Protein AF-0000000066295350 (afdb_homodimer)

InterPro domains:
  IPR004401 Nucleoid-associated protein YbaB/EbfC [MF_00274] (2-96)
  IPR004401 Nucleoid-associated protein YbaB/EbfC [PF02575] (8-97)
  IPR004401 Nucleoid-associated protein YbaB/EbfC [PIRSF004555] (3-102)
  IPR004401 Nucleoid-associated protein YbaB/EbfC [PTHR33449] (1-103)
  IPR004401 Nucleoid-associated protein YbaB/EbfC [TIGR00103] (3-103)
  IPR036894 Nucleoid-associated protein YbaB-like domain superfamily [G3DSA:3.30.1310.10] (1-104)
  IPR036894 Nucleoid-associated protein YbaB-like domain superfamily [SSF82607] (8-101)

Organism: Dictyoglomus thermophilum (strain ATCC 35947 / DSM 3960 / H-6-12) (NCBI:txid309799)

Foldseek 3Di:
DPDPVVVVVLVVVLVVLVVVLVVQQQVAKDWFFFPVRQWIWIDGLVRHTDDIHHHCVPDDPVPVVVVVVGNVRSSVRRNVVSPVVSCVSVVVSVVPDPDPPPVD/DPDPVVVVVLVVVLVVLVVVLVVQQQVAKDWFFFPVRQWIWIDGLVRHTDDIHHHCVPDDPVPVVVVVVGNVRSSVRRNVVSPVVSCVSVVVSVVPDPDPDPVD

pLDDT: mean 91.63, std 12.71, range [45.66, 98.94]

Structure (mmCIF, N/CA/C/O backbone):
data_AF-0000000066295350-model_v1
#
loop_
_entity.id
_entity.type
_entity.pdbx_description
1 polymer 'Nucleoid-associated protein DICTH_1981'
#
loop_
_atom_site.group_PDB
_atom_site.id
_atom_site.type_symbol
_atom_site.label_atom_id
_atom_site.label_alt_id
_atom_site.label_comp_id
_atom_site.label_asym_id
_atom_site.label_entity_id
_atom_site.label_seq_id
_atom_site.pdbx_PDB_ins_code
_atom_site.Cartn_x
_atom_site.Cartn_y
_atom_site.Cartn_z
_atom_site.occupancy
_atom_site.B_iso_or_equiv
_atom_site.auth_seq_id
_atom_site.auth_comp_id
_atom_site.auth_asym_id
_atom_site.auth_atom_id
_atom_site.pdbx_PDB_model_num
ATOM 1 N N . MET A 1 1 ? -8.531 33.219 24.5 1 53.34 1 MET A N 1
ATOM 2 C CA . MET A 1 1 ? -7.562 32.156 24.672 1 53.34 1 MET A CA 1
ATOM 3 C C . MET A 1 1 ? -8.07 31.125 25.672 1 53.34 1 MET A C 1
ATOM 5 O O . MET A 1 1 ? -8.602 31.469 26.719 1 53.34 1 MET A O 1
ATOM 9 N N . LYS A 1 2 ? -8.445 29.812 25.141 1 62.97 2 LYS A N 1
ATOM 10 C CA . LYS A 1 2 ? -9.078 28.906 26.094 1 62.97 2 LYS A CA 1
ATOM 11 C C . LYS A 1 2 ? -8.195 28.703 27.328 1 62.97 2 LYS A C 1
ATOM 13 O O . LYS A 1 2 ? -6.98 28.922 27.266 1 62.97 2 LYS A O 1
ATOM 18 N N . ASN A 1 3 ? -8.57 28.672 28.453 1 78 3 ASN A N 1
ATOM 19 C CA . ASN A 1 3 ? -7.934 28.203 29.688 1 78 3 ASN A CA 1
ATOM 20 C C . ASN A 1 3 ? -6.887 27.125 29.406 1 78 3 ASN A C 1
ATOM 22 O O 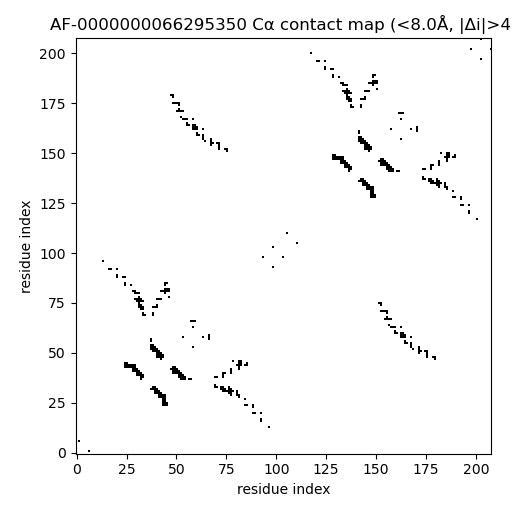. ASN A 1 3 ? -7.133 26.203 28.625 1 78 3 ASN A O 1
ATOM 26 N N . PRO A 1 4 ? -5.664 27.312 29.688 1 84 4 PRO A N 1
ATOM 27 C CA . PRO A 1 4 ? -4.59 26.359 29.406 1 84 4 PRO A CA 1
ATOM 28 C C . PRO A 1 4 ? -4.953 24.938 29.797 1 84 4 PRO A C 1
ATOM 30 O O . PRO A 1 4 ? -4.562 23.984 29.109 1 84 4 PRO A O 1
ATOM 33 N N . PHE A 1 5 ? -5.746 24.875 30.828 1 88.19 5 PHE A N 1
ATOM 34 C CA . PHE A 1 5 ? -6.148 23.562 31.297 1 88.19 5 PHE A CA 1
ATOM 35 C C . PHE A 1 5 ? -7.098 22.891 30.312 1 88.19 5 PHE A C 1
ATOM 37 O O . PHE A 1 5 ? -7 21.688 30.062 1 88.19 5 PHE A O 1
ATOM 44 N N . GLU A 1 6 ? -8 23.672 29.75 1 87 6 GLU A N 1
ATOM 45 C CA . GLU A 1 6 ? -8.945 23.156 28.766 1 87 6 GLU A CA 1
ATOM 46 C C . GLU A 1 6 ? -8.242 22.781 27.469 1 87 6 GLU A C 1
ATOM 48 O O . GLU A 1 6 ? -8.578 21.766 26.844 1 87 6 GLU A O 1
ATOM 53 N N . ALA A 1 7 ? -7.234 23.562 27.109 1 83.12 7 ALA A N 1
ATOM 54 C CA . ALA A 1 7 ? -6.441 23.281 25.906 1 83.12 7 ALA A CA 1
ATOM 55 C C . ALA A 1 7 ? -5.676 21.969 26.047 1 83.12 7 ALA A C 1
ATOM 57 O O . ALA A 1 7 ? -5.656 21.156 25.125 1 83.12 7 ALA A O 1
ATOM 58 N N . MET A 1 8 ? -5.098 21.703 27.266 1 87.5 8 MET A N 1
ATOM 59 C CA . MET A 1 8 ? -4.336 20.484 27.531 1 87.5 8 MET A CA 1
ATOM 60 C C . MET A 1 8 ? -5.238 19.25 27.469 1 87.5 8 MET A C 1
ATOM 62 O O . MET A 1 8 ? -4.855 18.234 26.891 1 87.5 8 MET A O 1
ATOM 66 N N . LYS A 1 9 ? -6.504 19.375 28.062 1 89.75 9 LYS A N 1
ATOM 67 C CA . LYS A 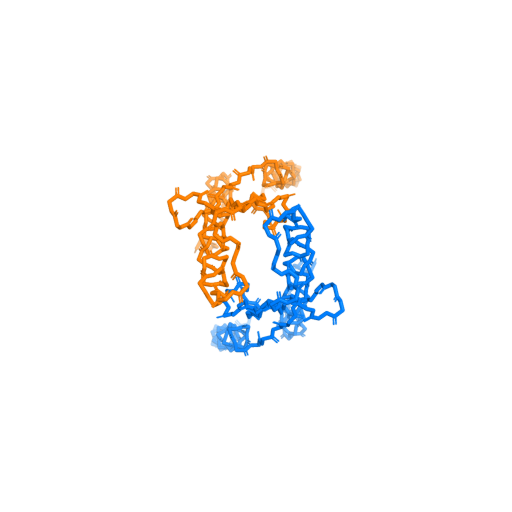1 9 ? -7.48 18.297 28.047 1 89.75 9 LYS A CA 1
ATOM 68 C C . LYS A 1 9 ? -7.883 17.938 26.609 1 89.75 9 LYS A C 1
ATOM 70 O O . LYS A 1 9 ? -8.016 16.75 26.281 1 89.75 9 LYS A O 1
ATOM 75 N N . GLN A 1 10 ? -8.031 18.859 25.719 1 88.38 10 GLN A N 1
ATOM 76 C CA . GLN A 1 10 ? -8.383 18.656 24.328 1 88.38 10 GLN A CA 1
ATOM 77 C C . GLN A 1 10 ? -7.254 17.953 23.562 1 88.38 10 GLN A C 1
ATOM 79 O O . GLN A 1 10 ? -7.504 17.031 22.781 1 88.38 10 GLN A O 1
ATOM 84 N N . LEU A 1 11 ? -6.133 18.391 23.891 1 86.25 11 LEU A N 1
ATOM 85 C CA . LEU A 1 11 ? -4.977 17.781 23.25 1 86.25 11 LEU A CA 1
ATOM 86 C C . LEU A 1 11 ? -4.852 16.312 23.641 1 86.25 11 LEU A C 1
ATOM 88 O O . LEU A 1 11 ? -4.551 15.469 22.797 1 86.25 11 LEU A O 1
ATOM 92 N N . LYS A 1 12 ? -5.09 15.969 24.906 1 93.25 12 LYS A N 1
ATOM 93 C CA . LYS A 1 12 ? -5.043 14.586 25.391 1 93.25 12 LYS A CA 1
ATOM 94 C C . LYS A 1 12 ? -6.102 13.727 24.719 1 93.25 12 LYS A C 1
ATOM 96 O O . LYS A 1 12 ? -5.832 12.586 24.344 1 93.25 12 LYS A O 1
ATOM 101 N N . LYS A 1 13 ? -7.234 14.281 24.547 1 90.88 13 LYS A N 1
ATOM 102 C CA . LYS A 1 13 ? -8.328 13.57 23.906 1 90.88 13 LYS A CA 1
ATOM 103 C C . LYS A 1 13 ? -7.988 13.258 22.438 1 90.88 13 LYS A C 1
ATOM 105 O O . LYS A 1 13 ? -8.273 12.164 21.953 1 90.88 13 LYS A O 1
ATOM 110 N N . LEU A 1 14 ? -7.367 14.211 21.797 1 87.38 14 LEU A N 1
ATOM 111 C CA . LEU A 1 14 ? -6.945 14.023 20.406 1 87.38 14 LEU A CA 1
ATOM 112 C C . LEU A 1 14 ? -5.895 12.93 20.312 1 87.38 14 LEU A C 1
ATOM 114 O O . LEU A 1 14 ? -5.977 12.062 19.438 1 87.38 14 LEU A O 1
ATOM 118 N N . GLN A 1 15 ? -4.992 12.93 21.156 1 93.12 15 GLN A N 1
ATOM 119 C CA . GLN A 1 15 ? -3.943 11.922 21.203 1 93.12 15 GLN A CA 1
ATOM 120 C C . GLN A 1 15 ? -4.539 10.523 21.375 1 93.12 15 GLN A C 1
ATOM 122 O O . GLN A 1 15 ? -4.121 9.57 20.719 1 93.12 15 GLN A O 1
ATOM 127 N N . GLU A 1 16 ? -5.477 10.367 22.281 1 94.19 16 GLU A N 1
ATOM 128 C CA . GLU A 1 16 ? -6.141 9.102 22.547 1 94.19 16 GLU A CA 1
ATOM 129 C C . GLU A 1 16 ? -6.953 8.633 21.344 1 94.19 16 GLU A C 1
ATOM 131 O O . GLU A 1 16 ? -6.945 7.445 21 1 94.19 16 GLU A O 1
ATOM 136 N N . LYS A 1 17 ? -7.648 9.539 20.734 1 92.81 17 LYS A N 1
ATOM 137 C CA . LYS A 1 17 ? -8.445 9.203 19.562 1 92.81 17 LYS A CA 1
ATOM 138 C C . LYS A 1 17 ? -7.562 8.734 18.406 1 92.81 17 LYS A C 1
ATOM 140 O O . LYS A 1 17 ? -7.895 7.773 17.719 1 92.81 17 LYS A O 1
ATOM 145 N N . MET A 1 18 ? -6.48 9.398 18.203 1 92.19 18 MET A N 1
ATOM 146 C CA . MET A 1 18 ? -5.531 9.023 17.172 1 92.19 18 MET A CA 1
ATOM 147 C C . MET A 1 18 ? -4.977 7.625 17.406 1 92.19 18 MET A C 1
ATOM 149 O O . MET A 1 18 ? -4.832 6.84 16.469 1 92.19 18 MET A O 1
ATOM 153 N N . ALA A 1 19 ? -4.637 7.312 18.609 1 95.62 19 ALA A N 1
ATOM 154 C CA . ALA A 1 19 ? -4.129 5.988 18.953 1 95.62 19 ALA A CA 1
ATOM 155 C C . ALA A 1 19 ? -5.176 4.914 18.688 1 95.62 19 ALA A C 1
ATOM 157 O O . ALA A 1 19 ? -4.848 3.836 18.172 1 95.62 19 ALA A O 1
ATOM 158 N N . LYS A 1 20 ? -6.383 5.215 18.969 1 95.81 20 LYS A N 1
ATOM 159 C CA . LYS A 1 20 ? -7.473 4.27 18.75 1 95.81 20 LYS A CA 1
ATOM 160 C C . LYS A 1 20 ? -7.676 4.023 17.25 1 95.81 20 LYS A C 1
ATOM 162 O O . LYS A 1 20 ? -7.879 2.883 16.828 1 95.81 20 LYS A O 1
ATOM 167 N N . ILE A 1 21 ? -7.625 5.043 16.469 1 95.31 21 ILE A N 1
ATOM 168 C CA . ILE A 1 21 ? -7.781 4.93 15.023 1 95.31 21 ILE A CA 1
ATOM 169 C C . ILE A 1 21 ? -6.648 4.082 14.453 1 95.31 21 ILE A C 1
ATOM 171 O O . ILE A 1 21 ? -6.879 3.221 13.602 1 95.31 21 ILE A O 1
ATOM 175 N N . GLU A 1 22 ? -5.449 4.383 14.945 1 96.44 22 GLU A N 1
ATOM 176 C CA . GLU A 1 22 ? -4.297 3.596 14.516 1 96.44 22 GLU A CA 1
ATOM 177 C C . GLU A 1 22 ? -4.52 2.107 14.773 1 96.44 22 GLU A C 1
ATOM 179 O O . GLU A 1 22 ? -4.215 1.271 13.922 1 96.44 22 GLU A O 1
ATOM 184 N N . GLU A 1 23 ? -5.023 1.739 15.922 1 97.31 23 GLU A N 1
ATOM 185 C CA . GLU A 1 23 ? -5.312 0.354 16.281 1 97.31 23 GLU A CA 1
ATOM 186 C C . GLU A 1 23 ? -6.398 -0.234 15.383 1 97.31 23 GLU A C 1
ATOM 188 O O . GLU A 1 23 ? -6.285 -1.375 14.938 1 97.31 23 GLU A O 1
ATOM 193 N N . GLU A 1 24 ? -7.348 0.575 15.148 1 97.31 24 GLU A N 1
ATOM 194 C CA . GLU A 1 24 ? -8.438 0.12 14.289 1 97.31 24 GLU A CA 1
ATOM 195 C C . GLU A 1 24 ? -7.941 -0.158 12.867 1 97.31 24 GLU A C 1
ATOM 197 O O . GLU A 1 24 ? -8.352 -1.142 12.25 1 97.31 24 GLU A O 1
ATOM 202 N N . LEU A 1 25 ? -7.129 0.738 12.359 1 97.94 25 LEU A N 1
ATOM 203 C CA . LEU A 1 25 ? -6.559 0.529 11.039 1 97.94 25 LEU A CA 1
ATOM 204 C C . LEU A 1 25 ? -5.781 -0.782 10.984 1 97.94 25 LEU A C 1
ATOM 206 O O . LEU A 1 25 ? -5.859 -1.515 9.992 1 97.94 25 LEU A O 1
ATOM 210 N N . GLU A 1 26 ? -5.059 -1.104 12.031 1 97.94 26 GLU A N 1
ATOM 211 C CA . GLU A 1 26 ? -4.258 -2.324 12.109 1 97.94 26 GLU A CA 1
ATOM 212 C C . GLU A 1 26 ? -5.145 -3.564 12.156 1 97.94 26 GLU A C 1
ATOM 214 O O . GLU A 1 26 ? -4.781 -4.613 11.617 1 97.94 26 GLU A O 1
ATOM 219 N N . GLN A 1 27 ? -6.305 -3.457 12.703 1 98.31 27 GLN A N 1
ATOM 220 C CA . GLN A 1 27 ? -7.152 -4.617 12.953 1 98.31 27 GLN A CA 1
ATOM 221 C C . GLN A 1 27 ? -8.164 -4.816 11.828 1 98.31 27 GLN A C 1
ATOM 223 O O . GLN A 1 27 ? -8.781 -5.879 11.719 1 98.31 27 GLN A O 1
ATOM 228 N N . THR A 1 28 ? -8.383 -3.781 11.07 1 98.31 28 THR A N 1
ATOM 229 C CA . THR A 1 28 ? -9.352 -3.865 9.977 1 98.31 28 THR A CA 1
ATOM 230 C C . THR A 1 28 ? -8.742 -4.559 8.766 1 98.31 28 THR A C 1
ATOM 232 O O . THR A 1 28 ? -7.801 -4.039 8.148 1 98.31 28 THR A O 1
ATOM 235 N N . LEU A 1 29 ? -9.367 -5.645 8.469 1 98.81 29 LEU A N 1
ATOM 236 C CA . LEU A 1 29 ? -8.859 -6.398 7.324 1 98.81 29 LEU A CA 1
ATOM 237 C C . LEU A 1 29 ? -9.719 -6.152 6.086 1 98.81 29 LEU A C 1
ATOM 239 O O . LEU A 1 29 ? -10.93 -5.988 6.188 1 98.81 29 LEU A O 1
ATOM 243 N N . VAL A 1 30 ? -9.055 -6.164 4.973 1 98.75 30 VAL A N 1
ATOM 244 C CA . VAL A 1 30 ? -9.742 -6.125 3.682 1 98.75 30 VAL A CA 1
ATOM 245 C C . VAL A 1 30 ? -9.25 -7.277 2.805 1 98.75 30 VAL A C 1
ATOM 247 O O . VAL A 1 30 ? -8.156 -7.805 3.018 1 98.75 30 VAL A O 1
ATOM 250 N N . GLU A 1 31 ? -10.133 -7.586 1.882 1 98.94 31 GLU A N 1
ATOM 251 C CA . GLU A 1 31 ? -9.812 -8.648 0.931 1 98.94 31 GLU A CA 1
ATOM 252 C C . GLU A 1 31 ? -9.906 -8.148 -0.507 1 98.94 31 GLU A C 1
ATOM 254 O O . GLU A 1 31 ? -10.945 -7.645 -0.929 1 98.94 31 GLU A O 1
ATOM 259 N N . GLY A 1 32 ? -8.789 -8.117 -1.183 1 98.88 32 GLY A N 1
ATOM 260 C CA . GLY A 1 32 ? -8.789 -7.918 -2.623 1 98.88 32 GLY A CA 1
ATOM 261 C C . GLY A 1 32 ? -8.844 -9.219 -3.404 1 98.88 32 GLY A C 1
ATOM 262 O O 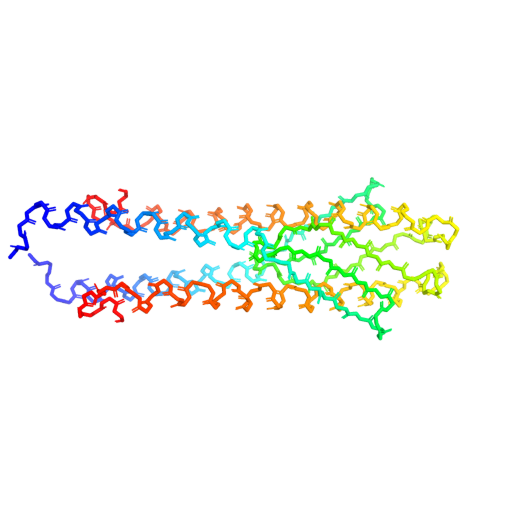. GLY A 1 32 ? -8.25 -10.219 -2.998 1 98.88 32 GLY A O 1
ATOM 263 N N . THR A 1 33 ? -9.57 -9.172 -4.574 1 98.94 33 THR A N 1
ATOM 264 C CA . THR A 1 33 ? -9.742 -10.406 -5.328 1 98.94 33 THR A CA 1
ATOM 265 C C . THR A 1 33 ? -9.586 -10.156 -6.824 1 98.94 33 THR A C 1
ATOM 267 O O . THR A 1 33 ? -9.68 -9.016 -7.281 1 98.94 33 THR A O 1
ATOM 270 N N . ALA A 1 34 ? -9.273 -11.195 -7.512 1 98.81 34 ALA A N 1
ATOM 271 C CA . ALA A 1 34 ? -9.281 -11.234 -8.977 1 98.81 34 ALA A CA 1
ATOM 272 C C . ALA A 1 34 ? -9.68 -12.617 -9.484 1 98.81 34 ALA A C 1
ATOM 274 O O . ALA A 1 34 ? -9.648 -13.594 -8.727 1 98.81 34 ALA A O 1
ATOM 275 N N . GLY A 1 35 ? -10.156 -12.68 -10.719 1 98.25 35 GLY A N 1
ATOM 276 C CA . GLY A 1 35 ? -10.492 -13.953 -11.336 1 98.25 35 GLY A CA 1
ATOM 277 C C . GLY A 1 35 ? -11.664 -14.648 -10.672 1 98.25 35 GLY A C 1
ATOM 278 O O . GLY A 1 35 ? -11.664 -15.867 -10.516 1 98.25 35 GLY A O 1
ATOM 279 N N . GLY A 1 36 ? -12.562 -13.93 -10.117 1 97.56 36 GLY A N 1
ATOM 280 C CA . GLY A 1 36 ? -13.711 -14.508 -9.453 1 97.56 36 GLY A CA 1
ATOM 281 C C . GLY A 1 36 ? -13.383 -15.07 -8.078 1 97.56 36 GLY A C 1
ATOM 282 O O . GLY A 1 36 ? -14.07 -15.977 -7.598 1 97.56 36 GLY A O 1
ATOM 283 N N . GLY A 1 37 ? -12.234 -14.664 -7.496 1 98.56 37 GLY A N 1
ATOM 284 C CA . GLY A 1 37 ? -11.875 -15.07 -6.145 1 98.56 37 GLY A CA 1
ATOM 285 C C . GLY A 1 37 ? -10.789 -16.125 -6.109 1 98.56 37 GLY A C 1
ATOM 286 O O . GLY A 1 37 ? -10.344 -16.531 -5.035 1 98.56 37 GLY A O 1
ATOM 287 N N . VAL A 1 38 ? -10.281 -16.438 -7.27 1 98.62 38 VAL A N 1
ATOM 288 C CA . VAL A 1 38 ? -9.281 -17.5 -7.293 1 98.62 38 VAL A CA 1
ATOM 289 C C . VAL A 1 38 ? -7.945 -16.953 -6.797 1 98.62 38 VAL A C 1
ATOM 291 O O . VAL A 1 38 ? -7.043 -17.734 -6.461 1 98.62 38 VAL A O 1
ATOM 294 N N . VAL A 1 39 ? -7.777 -15.711 -6.824 1 98.94 39 VAL A N 1
ATOM 295 C CA . VAL A 1 39 ? -6.676 -15.047 -6.141 1 98.94 39 VAL A CA 1
ATOM 296 C C . VAL A 1 39 ? -7.223 -14.102 -5.07 1 98.94 39 VAL A C 1
ATOM 298 O O . VAL A 1 39 ? -8.094 -13.281 -5.348 1 98.94 39 VAL A O 1
ATOM 301 N N . LYS A 1 40 ? -6.77 -14.234 -3.91 1 98.94 40 LYS A N 1
ATOM 302 C CA . LYS A 1 40 ? -7.184 -13.406 -2.779 1 98.94 40 LYS A CA 1
ATOM 303 C C . LYS A 1 40 ? -5.977 -12.852 -2.031 1 98.94 40 LYS A C 1
ATOM 305 O O . LYS A 1 40 ? -5.016 -13.586 -1.763 1 98.94 40 LYS A O 1
ATOM 310 N N . ILE A 1 41 ? -6.02 -11.609 -1.722 1 98.94 41 ILE A N 1
ATOM 311 C CA . ILE A 1 41 ? -5 -10.953 -0.91 1 98.94 41 ILE A CA 1
ATOM 312 C C . ILE A 1 41 ? -5.656 -10.281 0.296 1 98.94 41 ILE A C 1
ATOM 314 O O . ILE A 1 41 ? -6.57 -9.469 0.141 1 98.94 41 ILE A O 1
ATOM 318 N N . ILE A 1 42 ? -5.18 -10.641 1.391 1 98.94 42 ILE A N 1
ATOM 319 C CA . ILE A 1 42 ? -5.691 -10.07 2.629 1 98.94 42 ILE A CA 1
ATOM 320 C C . ILE A 1 42 ? -4.656 -9.125 3.232 1 98.94 42 ILE A C 1
ATOM 322 O O . ILE A 1 42 ? -3.49 -9.492 3.396 1 98.94 42 ILE A O 1
ATOM 326 N N . MET A 1 43 ? -5.086 -7.941 3.549 1 98.81 43 MET A N 1
ATOM 327 C CA . MET A 1 43 ? -4.242 -6.961 4.227 1 98.81 43 MET A CA 1
ATOM 328 C C . MET A 1 43 ? -5.062 -6.105 5.184 1 98.81 43 MET A C 1
ATOM 330 O O . MET A 1 43 ? -6.297 -6.164 5.176 1 98.81 43 MET A O 1
ATOM 334 N N . ASN A 1 44 ? -4.332 -5.426 6 1 98.69 44 ASN A N 1
ATOM 335 C CA . ASN A 1 44 ? -5.082 -4.527 6.875 1 98.69 44 ASN A CA 1
ATOM 336 C C . ASN A 1 44 ? -5.16 -3.117 6.297 1 98.69 44 ASN A C 1
ATOM 338 O O . ASN A 1 44 ? -4.637 -2.855 5.211 1 98.69 44 ASN A O 1
ATOM 342 N N . ALA A 1 45 ? -5.867 -2.219 6.988 1 98.38 45 ALA A N 1
ATOM 343 C CA . ALA A 1 45 ? -6.109 -0.867 6.492 1 98.38 45 ALA A CA 1
ATOM 344 C C . ALA A 1 45 ? -4.852 -0.012 6.582 1 98.38 45 ALA A C 1
ATOM 346 O O . ALA A 1 45 ? -4.848 1.148 6.168 1 98.38 45 ALA A O 1
ATOM 347 N N . LYS A 1 46 ? -3.758 -0.553 7.082 1 97.56 46 LYS A N 1
ATOM 348 C CA . LYS A 1 46 ? -2.443 0.082 7.047 1 97.56 46 LYS A CA 1
ATOM 349 C C . LYS A 1 46 ? -1.605 -0.454 5.891 1 97.56 46 LYS A C 1
ATOM 351 O O . LYS A 1 46 ? -0.416 -0.148 5.785 1 97.56 46 LYS A O 1
ATOM 356 N N . GLU A 1 47 ? -2.244 -1.328 5.102 1 98.12 47 GLU A N 1
ATOM 357 C CA . GLU A 1 47 ? -1.642 -1.905 3.902 1 98.12 47 GLU A CA 1
ATOM 358 C C . GLU A 1 47 ? -0.51 -2.865 4.262 1 98.12 47 GLU A C 1
ATOM 360 O O . GLU A 1 47 ? 0.507 -2.92 3.568 1 98.12 47 GLU A O 1
ATOM 365 N N . GLU A 1 48 ? -0.665 -3.533 5.406 1 98.31 48 GLU A N 1
ATOM 366 C CA . GLU A 1 48 ? 0.213 -4.645 5.758 1 98.31 48 GLU A 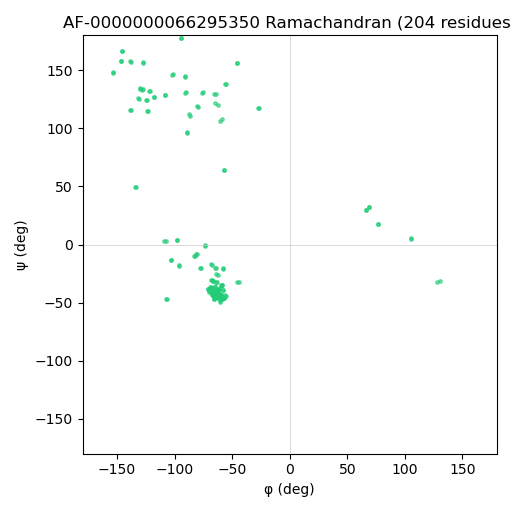CA 1
ATOM 367 C C . GLU A 1 48 ? -0.35 -5.973 5.258 1 98.31 48 GLU A C 1
ATOM 369 O O . GLU A 1 48 ? -1.502 -6.309 5.539 1 98.31 48 GLU A O 1
ATOM 374 N N . ILE A 1 49 ? 0.487 -6.688 4.613 1 98.81 49 ILE A N 1
ATOM 375 C CA . ILE A 1 49 ? 0.047 -7.934 3.996 1 98.81 49 ILE A CA 1
ATOM 376 C C . ILE A 1 49 ? -0.13 -9.008 5.07 1 98.81 49 ILE A C 1
ATOM 378 O O . ILE A 1 49 ? 0.778 -9.25 5.867 1 98.81 49 ILE A O 1
ATOM 382 N N . LYS A 1 50 ? -1.233 -9.688 5.07 1 98.69 50 LYS A N 1
ATOM 383 C CA . LYS A 1 50 ? -1.488 -10.766 6.02 1 98.69 50 LYS A CA 1
ATOM 384 C C . LYS A 1 50 ? -1.411 -12.125 5.34 1 98.69 50 LYS A C 1
ATOM 386 O O . LYS A 1 50 ? -0.74 -13.031 5.832 1 98.69 50 LYS A O 1
ATOM 391 N N . GLU A 1 51 ? -2.119 -12.109 4.18 1 98.62 51 GLU A N 1
ATOM 392 C CA . GLU A 1 51 ? -2.201 -13.406 3.518 1 98.62 51 GLU A CA 1
ATOM 393 C C . GLU A 1 51 ? -2.391 -13.25 2.012 1 98.62 51 GLU A C 1
ATOM 395 O O . GLU A 1 51 ? -3.004 -12.281 1.556 1 98.62 51 GLU A O 1
ATOM 400 N N . VAL A 1 52 ? -1.833 -14.234 1.278 1 98.94 52 VAL A N 1
ATOM 401 C CA . VAL A 1 52 ? -2.127 -14.438 -0.137 1 98.94 52 VAL A CA 1
ATOM 402 C C . VAL A 1 52 ? -2.672 -15.844 -0.354 1 98.94 52 VAL A C 1
ATOM 404 O O . VAL A 1 52 ? -2.117 -16.812 0.16 1 98.94 52 VAL A O 1
ATOM 407 N N . LYS A 1 53 ? -3.729 -15.93 -1.056 1 98.94 53 LYS A N 1
ATOM 408 C CA . LYS A 1 53 ? -4.316 -17.219 -1.396 1 98.94 53 LYS A CA 1
ATOM 409 C C . LYS A 1 53 ? -4.547 -17.344 -2.9 1 98.94 53 LYS A C 1
ATOM 411 O O . LYS A 1 53 ? -5.102 -16.438 -3.521 1 98.94 53 LYS A O 1
ATOM 416 N N . ILE A 1 54 ? -4.145 -18.453 -3.371 1 98.94 54 ILE A N 1
ATOM 417 C CA . ILE A 1 54 ? -4.273 -18.703 -4.801 1 98.94 54 ILE A CA 1
ATOM 418 C C . ILE A 1 54 ? -4.887 -20.078 -5.023 1 98.94 54 ILE A C 1
ATOM 420 O O . ILE A 1 54 ? -4.422 -21.078 -4.457 1 98.94 54 ILE A O 1
ATOM 424 N N . ASP A 1 55 ? -5.91 -20.109 -5.754 1 98.69 55 ASP A N 1
ATOM 425 C CA . ASP A 1 55 ? -6.473 -21.391 -6.156 1 98.69 55 ASP A CA 1
ATOM 426 C C . ASP A 1 55 ? -5.508 -22.156 -7.059 1 98.69 55 ASP A C 1
ATOM 428 O O . ASP A 1 55 ? -5.012 -21.609 -8.047 1 98.69 55 ASP A O 1
ATOM 432 N N . PRO A 1 56 ? -5.273 -23.312 -6.766 1 98.12 56 PRO A N 1
ATOM 433 C CA . PRO A 1 56 ? -4.332 -24.094 -7.57 1 98.12 56 PRO A CA 1
ATOM 434 C C . PRO A 1 56 ? -4.734 -24.172 -9.039 1 98.12 56 PRO A C 1
ATOM 436 O O . PRO A 1 56 ? -3.879 -24.359 -9.906 1 98.12 56 PRO A O 1
ATOM 439 N N . GLU A 1 57 ? -5.895 -23.953 -9.328 1 95.62 57 GLU A N 1
ATOM 440 C CA . GLU A 1 57 ? -6.402 -24.109 -10.688 1 95.62 57 GLU A CA 1
ATOM 441 C C . GLU A 1 57 ? -5.812 -23.047 -11.617 1 95.62 57 GLU A C 1
ATOM 443 O O . GLU A 1 57 ? -5.773 -23.234 -12.836 1 95.62 57 GLU A O 1
ATOM 448 N N . VAL A 1 58 ? -5.281 -22.031 -11.078 1 97.88 58 VAL A N 1
ATOM 449 C CA . VAL A 1 58 ? -4.762 -20.969 -11.938 1 97.88 58 VAL A CA 1
ATOM 450 C C . VAL A 1 58 ? -3.236 -20.969 -11.891 1 97.88 58 VAL A C 1
ATOM 452 O O . VAL A 1 58 ? -2.59 -20.078 -12.43 1 97.88 58 VAL A O 1
ATOM 455 N N . VAL A 1 59 ? -2.721 -21.922 -11.18 1 98.44 59 VAL A N 1
ATOM 456 C CA . VAL A 1 59 ? -1.272 -22.078 -11.109 1 98.44 59 VAL A CA 1
ATOM 457 C C . VAL A 1 59 ? -0.796 -22.984 -12.234 1 98.44 59 VAL A C 1
ATOM 459 O O . VAL A 1 59 ? -0.881 -24.219 -12.125 1 98.44 59 VAL A O 1
ATOM 462 N N . ASN A 1 60 ? -0.362 -22.328 -13.297 1 97.12 60 ASN A N 1
ATOM 463 C CA . ASN A 1 60 ? 0.058 -23.016 -14.516 1 97.12 60 ASN A CA 1
ATOM 464 C C . ASN A 1 60 ? 1.32 -22.391 -15.102 1 97.12 60 ASN A C 1
ATOM 466 O O . ASN A 1 60 ? 1.298 -21.25 -15.562 1 97.12 60 ASN A O 1
ATOM 470 N N . LYS A 1 61 ? 2.385 -23.031 -15.18 1 96.5 61 LYS A N 1
ATOM 471 C CA . LYS A 1 61 ? 3.691 -22.531 -15.602 1 96.5 61 LYS A CA 1
ATOM 472 C C . LYS A 1 61 ? 3.658 -22.078 -17.062 1 96.5 61 LYS A C 1
ATOM 474 O O . LYS A 1 61 ? 4.465 -21.234 -17.469 1 96.5 61 LYS A O 1
ATOM 479 N N . ASP A 1 62 ? 2.732 -22.656 -17.781 1 96.5 62 ASP A N 1
ATOM 480 C CA . ASP A 1 62 ? 2.664 -22.312 -19.188 1 96.5 62 ASP A CA 1
ATOM 481 C C . ASP A 1 62 ? 1.885 -21.016 -19.422 1 96.5 62 ASP A C 1
ATOM 483 O O . ASP A 1 62 ? 1.873 -20.469 -20.516 1 96.5 62 ASP A O 1
ATOM 487 N N . GLU A 1 63 ? 1.209 -20.5 -18.375 1 97.25 63 GLU A N 1
ATOM 488 C CA . GLU A 1 63 ? 0.435 -19.266 -18.453 1 97.25 63 GLU A CA 1
ATOM 489 C C . GLU A 1 63 ? 0.733 -18.359 -17.25 1 97.25 63 GLU A C 1
ATOM 491 O O . GLU A 1 63 ? -0.187 -17.859 -16.609 1 97.25 63 GLU A O 1
ATOM 496 N N . VAL A 1 64 ? 1.986 -18.203 -17.062 1 98.31 64 VAL A N 1
ATOM 497 C CA . VAL A 1 64 ? 2.406 -17.453 -15.883 1 98.31 64 VAL A CA 1
ATOM 498 C C . VAL A 1 64 ? 1.91 -16 -15.977 1 98.31 64 VAL A C 1
ATOM 500 O O . VAL A 1 64 ? 1.596 -15.383 -14.961 1 98.31 64 VAL A O 1
ATOM 503 N N . ASP A 1 65 ? 1.841 -15.5 -17.203 1 98.38 65 ASP A N 1
ATOM 504 C CA . ASP A 1 65 ? 1.404 -14.125 -17.438 1 98.38 65 ASP A CA 1
ATOM 505 C C . ASP A 1 65 ? -0.01 -13.906 -16.906 1 98.38 65 ASP A C 1
ATOM 507 O O . ASP A 1 65 ? -0.324 -12.828 -16.391 1 98.38 65 ASP A O 1
ATOM 511 N N . ILE A 1 66 ? -0.837 -14.93 -17.016 1 98.19 66 ILE A N 1
ATOM 512 C CA . ILE A 1 66 ? -2.209 -14.844 -16.516 1 98.19 66 ILE A CA 1
ATOM 513 C C . ILE A 1 66 ? -2.205 -14.711 -15 1 98.19 66 ILE A C 1
ATOM 515 O O . ILE A 1 66 ? -2.883 -13.844 -14.445 1 98.19 66 ILE A O 1
ATOM 519 N N . LEU A 1 67 ? -1.424 -15.547 -14.359 1 98.75 67 LEU A N 1
ATOM 520 C CA . LEU A 1 67 ? -1.302 -15.492 -12.906 1 98.75 67 LEU A CA 1
ATOM 521 C C . LEU A 1 67 ? -0.789 -14.133 -12.453 1 98.75 67 LEU A C 1
ATOM 523 O O . LEU A 1 67 ? -1.312 -13.555 -11.5 1 98.75 67 LEU A O 1
ATOM 527 N N . GLU A 1 68 ? 0.205 -13.633 -13.125 1 98.94 68 GLU A N 1
ATOM 528 C CA . GLU A 1 68 ? 0.769 -12.328 -12.82 1 98.94 68 GLU A CA 1
ATOM 529 C C . GLU A 1 68 ? -0.297 -11.234 -12.891 1 98.94 68 GLU A C 1
ATOM 531 O O . GLU A 1 68 ? -0.39 -10.391 -12 1 98.94 68 GLU A O 1
ATOM 536 N N . ASP A 1 69 ? -1.083 -11.266 -13.945 1 98.88 69 ASP A N 1
ATOM 537 C CA . ASP A 1 69 ? -2.133 -10.273 -14.125 1 98.88 69 ASP A CA 1
ATOM 538 C C . ASP A 1 69 ? -3.176 -10.359 -13.016 1 98.88 69 ASP A C 1
ATOM 540 O O . ASP A 1 69 ? -3.646 -9.328 -12.516 1 98.88 69 ASP A O 1
ATOM 544 N N . LEU A 1 70 ? -3.502 -11.594 -12.648 1 98.94 70 LEU A N 1
ATOM 545 C CA . LEU A 1 70 ? -4.492 -11.805 -11.602 1 98.94 70 LEU A CA 1
ATOM 546 C C . LEU A 1 70 ? -3.988 -11.289 -10.266 1 98.94 70 LEU A C 1
ATOM 548 O O . LEU A 1 70 ? -4.734 -10.656 -9.516 1 98.94 70 LEU A O 1
ATOM 552 N N . ILE A 1 71 ? -2.754 -11.586 -9.945 1 98.94 71 ILE A N 1
ATOM 553 C CA . ILE A 1 71 ? -2.16 -11.125 -8.695 1 98.94 71 ILE A CA 1
ATOM 554 C C . ILE A 1 71 ? -2.127 -9.602 -8.68 1 98.94 71 ILE A C 1
ATOM 556 O O . ILE A 1 71 ? -2.494 -8.977 -7.676 1 98.94 71 ILE A O 1
ATOM 560 N N . ALA A 1 72 ? -1.706 -9.016 -9.805 1 98.94 72 ALA A N 1
ATOM 561 C CA . ALA A 1 72 ? -1.677 -7.555 -9.883 1 98.94 72 ALA A CA 1
ATOM 562 C C . ALA A 1 72 ? -3.068 -6.965 -9.664 1 98.94 72 ALA A C 1
ATOM 564 O O . ALA A 1 72 ? -3.223 -5.977 -8.945 1 98.94 72 ALA A O 1
ATOM 565 N N . ALA A 1 73 ? -4.043 -7.559 -10.258 1 98.88 73 ALA A N 1
ATOM 566 C CA . ALA A 1 73 ? -5.422 -7.086 -10.148 1 98.88 73 ALA A CA 1
ATOM 567 C C . ALA A 1 73 ? -5.934 -7.219 -8.719 1 98.88 73 ALA A C 1
ATOM 569 O O . ALA A 1 73 ? -6.555 -6.293 -8.188 1 98.88 73 ALA A O 1
ATOM 570 N N . ALA A 1 74 ? -5.68 -8.328 -8.109 1 98.94 74 ALA A N 1
ATOM 571 C CA . ALA A 1 74 ? -6.098 -8.555 -6.723 1 98.94 74 ALA A CA 1
ATOM 572 C C . ALA A 1 74 ? -5.418 -7.57 -5.777 1 98.94 74 ALA A C 1
ATOM 574 O O . ALA A 1 74 ? -6.031 -7.09 -4.824 1 98.94 74 ALA A O 1
ATOM 575 N N . LEU A 1 75 ? -4.133 -7.344 -6.062 1 98.88 75 LEU A N 1
ATOM 576 C CA . LEU A 1 75 ? -3.379 -6.379 -5.266 1 98.88 75 LEU A CA 1
ATOM 577 C C . LEU A 1 75 ? -3.971 -4.98 -5.398 1 98.88 75 LEU A C 1
ATOM 579 O O . LEU A 1 75 ? -4.121 -4.27 -4.402 1 98.88 75 LEU A O 1
ATOM 583 N N . ARG A 1 76 ? -4.297 -4.559 -6.578 1 98.69 76 ARG A N 1
ATOM 584 C CA . ARG A 1 76 ? -4.914 -3.256 -6.805 1 98.69 76 ARG A CA 1
ATOM 585 C C . ARG A 1 76 ? -6.25 -3.15 -6.074 1 98.69 76 ARG A C 1
ATOM 587 O O . ARG A 1 76 ? -6.547 -2.121 -5.465 1 98.69 76 ARG A O 1
ATOM 594 N N . ASP A 1 77 ? -6.984 -4.152 -6.156 1 98.88 77 ASP A N 1
ATOM 595 C CA . ASP A 1 77 ? -8.266 -4.211 -5.461 1 98.88 77 ASP A CA 1
ATOM 596 C C . ASP A 1 77 ? -8.078 -4.078 -3.951 1 98.88 77 ASP A C 1
ATOM 598 O O . ASP A 1 77 ? -8.75 -3.268 -3.307 1 98.88 77 ASP A O 1
ATOM 602 N N . ALA A 1 78 ? -7.168 -4.836 -3.369 1 98.88 78 ALA A N 1
ATOM 603 C CA . ALA A 1 78 ? -6.891 -4.812 -1.936 1 98.88 78 ALA A CA 1
ATOM 604 C C . ALA A 1 78 ? -6.422 -3.43 -1.491 1 98.88 78 ALA A C 1
ATOM 606 O O . ALA A 1 78 ? -6.895 -2.9 -0.483 1 98.88 78 ALA A O 1
ATOM 607 N N . LEU A 1 79 ? -5.496 -2.906 -2.266 1 98.75 79 LEU A N 1
ATOM 608 C CA . LEU A 1 79 ? -4.945 -1.599 -1.922 1 98.75 79 LEU A CA 1
ATOM 609 C C . LEU A 1 79 ? -6.027 -0.523 -1.984 1 98.75 79 LEU A C 1
ATOM 611 O O . LEU A 1 79 ? -6.074 0.365 -1.13 1 98.75 79 LEU A O 1
ATOM 615 N N . THR A 1 80 ? -6.879 -0.548 -2.965 1 98.62 80 THR A N 1
ATOM 616 C CA . THR A 1 80 ? -7.988 0.392 -3.086 1 98.62 80 THR A CA 1
ATOM 617 C C . THR A 1 80 ? -8.898 0.317 -1.861 1 98.62 80 THR A C 1
ATOM 619 O O . THR A 1 80 ? -9.219 1.343 -1.255 1 98.62 80 THR A O 1
ATOM 622 N N . LYS A 1 81 ? -9.211 -0.869 -1.506 1 98.75 81 LYS A N 1
ATOM 623 C CA . LYS A 1 81 ? -10.102 -1.081 -0.366 1 98.75 81 LYS A CA 1
ATOM 624 C C . LYS A 1 81 ? -9.43 -0.648 0.937 1 98.75 81 LYS A C 1
ATOM 626 O O . LYS A 1 81 ? -10.086 -0.067 1.809 1 98.75 81 LYS A O 1
ATOM 631 N N . ALA A 1 82 ? -8.172 -1.003 1.08 1 98.62 82 ALA A N 1
ATOM 632 C CA . ALA A 1 82 ? -7.438 -0.603 2.277 1 98.62 82 ALA A CA 1
ATOM 633 C C . ALA A 1 82 ? -7.402 0.917 2.416 1 98.62 82 ALA A C 1
ATOM 635 O O . ALA A 1 82 ? -7.633 1.452 3.504 1 98.62 82 ALA A O 1
ATOM 636 N N . LYS A 1 83 ? -7.133 1.594 1.342 1 98 83 LYS A N 1
ATOM 637 C CA . LYS A 1 83 ? -7.074 3.053 1.343 1 98 83 LYS A CA 1
ATOM 638 C C . LYS A 1 83 ? -8.445 3.658 1.641 1 98 83 LYS A C 1
ATOM 640 O O . LYS A 1 83 ? -8.539 4.664 2.346 1 98 83 LYS A O 1
ATOM 645 N N . GLU A 1 84 ? -9.445 3.09 1.127 1 98.12 84 GLU A N 1
ATOM 646 C CA . GLU A 1 84 ? -10.805 3.547 1.399 1 98.12 84 GLU A CA 1
ATOM 647 C C . GLU A 1 84 ? -11.148 3.396 2.877 1 98.12 84 GLU A C 1
ATOM 649 O O . GLU A 1 84 ? -11.727 4.305 3.482 1 98.12 84 GLU A O 1
ATOM 654 N N . LYS A 1 85 ? -10.789 2.211 3.367 1 97.75 85 LYS A N 1
ATOM 655 C CA . LYS A 1 85 ? -11.055 1.974 4.781 1 97.75 85 LYS A CA 1
ATOM 656 C C . LYS A 1 85 ? -10.25 2.934 5.66 1 97.75 85 LYS A C 1
ATOM 658 O O . LYS A 1 85 ? -10.766 3.443 6.66 1 97.75 85 LYS A O 1
ATOM 663 N N . SER A 1 86 ? -9.039 3.115 5.316 1 97.31 86 SER A N 1
ATOM 664 C CA . SER A 1 86 ? -8.195 4.07 6.027 1 97.31 86 SER A CA 1
ATOM 665 C C . SER A 1 86 ? -8.797 5.473 5.996 1 97.31 86 SER A C 1
ATOM 667 O O . SER A 1 86 ? -8.883 6.137 7.031 1 97.31 86 SER A O 1
ATOM 669 N N . ALA A 1 87 ? -9.266 5.93 4.867 1 96.19 87 ALA A N 1
ATOM 670 C CA . ALA A 1 87 ? -9.875 7.246 4.699 1 96.19 87 ALA A CA 1
ATOM 671 C C . ALA A 1 87 ? -11.141 7.371 5.535 1 96.19 87 ALA A C 1
ATOM 673 O O . ALA A 1 87 ? -11.398 8.422 6.133 1 96.19 87 ALA A O 1
ATOM 674 N N . GLU A 1 88 ? -11.852 6.355 5.566 1 95.69 88 GLU A N 1
ATOM 675 C CA . GLU A 1 88 ? -13.086 6.324 6.352 1 95.69 88 GLU A CA 1
ATOM 676 C C . GLU A 1 88 ? -12.797 6.523 7.836 1 95.69 88 GLU A C 1
ATOM 678 O O . GLU A 1 88 ? -13.445 7.332 8.5 1 95.69 88 GLU A O 1
ATOM 683 N N . LYS A 1 89 ? -11.789 5.824 8.289 1 93.5 89 LYS A N 1
ATOM 684 C CA . LYS A 1 89 ? -11.445 5.891 9.703 1 93.5 89 LYS A CA 1
ATOM 685 C C . LYS A 1 89 ? -10.836 7.242 10.062 1 93.5 89 LYS A C 1
ATOM 687 O O . LYS A 1 89 ? -11.141 7.816 11.109 1 93.5 89 LYS A O 1
ATOM 692 N N . MET A 1 90 ? -10.047 7.766 9.18 1 90.5 90 MET A N 1
ATOM 693 C CA . MET A 1 90 ? -9.453 9.086 9.367 1 90.5 90 MET A CA 1
ATOM 694 C C . MET A 1 90 ? -10.523 10.172 9.281 1 90.5 90 MET A C 1
ATOM 696 O O . MET A 1 90 ? -10.438 11.188 9.977 1 90.5 90 MET A O 1
ATOM 700 N N . GLY A 1 91 ? -11.453 9.961 8.398 1 91.06 91 GLY A N 1
ATOM 701 C CA . GLY A 1 91 ? -12.57 10.891 8.281 1 91.06 91 GLY A CA 1
ATOM 702 C C . GLY A 1 91 ? -13.359 11.023 9.57 1 91.06 91 GLY A C 1
ATOM 703 O O . GLY A 1 91 ? -13.805 12.117 9.922 1 91.06 91 GLY A O 1
ATOM 704 N N . SER A 1 92 ? -13.469 9.984 10.281 1 87.94 92 SER A N 1
ATOM 705 C CA . SER A 1 92 ? -14.188 10 11.547 1 87.94 92 SER A CA 1
ATOM 706 C C . SER A 1 92 ? -13.469 10.852 12.586 1 87.94 92 SER A C 1
ATOM 708 O O . SER A 1 92 ? -14.109 11.453 13.453 1 87.94 92 SER A O 1
ATOM 710 N N . LEU A 1 93 ? -12.141 10.914 12.516 1 82.81 93 LEU A N 1
ATOM 711 C CA . LEU A 1 93 ? -11.328 11.773 13.367 1 82.81 93 LEU A CA 1
ATOM 712 C C . LEU A 1 93 ? -11.586 13.242 13.062 1 82.81 93 LEU A C 1
ATOM 714 O O . LEU A 1 93 ? -11.773 14.055 13.977 1 82.81 93 LEU A O 1
ATOM 718 N N . ALA A 1 94 ? -11.664 13.57 11.773 1 78.19 94 ALA A N 1
ATOM 719 C CA . ALA A 1 94 ? -11.852 14.953 11.328 1 78.19 94 ALA A CA 1
ATOM 720 C C . ALA A 1 94 ? -13.211 15.492 11.766 1 78.19 94 ALA A C 1
ATOM 722 O O . ALA A 1 94 ? -13.336 16.672 12.109 1 78.19 94 ALA A O 1
ATOM 723 N N . ASP A 1 95 ? -14.18 14.641 11.742 1 76.88 95 ASP A N 1
ATOM 724 C CA . ASP A 1 95 ? -15.531 15.031 12.133 1 76.88 95 ASP A CA 1
ATOM 725 C C . ASP A 1 95 ? -15.586 15.422 13.609 1 76.88 95 ASP A C 1
ATOM 727 O O . ASP A 1 95 ? -16.406 16.25 14.008 1 76.88 95 ASP A O 1
ATOM 731 N N . GLY A 1 96 ? -14.648 15.008 14.398 1 69.38 96 GLY A N 1
ATOM 732 C CA . GLY A 1 96 ? -14.672 15.289 15.828 1 69.38 96 GLY A CA 1
ATOM 733 C C . GLY A 1 96 ? -13.719 16.406 16.234 1 69.38 96 GLY A C 1
ATOM 734 O O . GLY A 1 96 ? -13.727 16.844 17.375 1 69.38 96 GLY A O 1
ATOM 735 N N . LEU A 1 97 ? -12.789 16.812 15.352 1 68.5 97 LEU A N 1
ATOM 736 C CA . LEU A 1 97 ? -11.797 17.828 15.68 1 68.5 97 LEU A CA 1
ATOM 737 C C . LEU A 1 97 ? -12.336 19.219 15.406 1 68.5 97 LEU A C 1
ATOM 739 O O . LEU A 1 97 ? -12.898 19.484 14.336 1 68.5 97 LEU A O 1
ATOM 743 N N . PRO A 1 98 ? -12.57 19.969 16.484 1 64.56 98 PRO A N 1
ATOM 744 C CA . PRO A 1 98 ? -12.906 21.391 16.281 1 64.56 98 PRO A CA 1
ATOM 745 C C . PRO A 1 98 ? -11.836 22.141 15.492 1 64.56 98 PRO A C 1
ATOM 747 O O . PRO A 1 98 ? -10.836 22.578 16.062 1 64.56 98 PRO A O 1
ATOM 750 N N . LEU A 1 99 ? -11.617 21.812 14.297 1 61.44 99 LEU A N 1
ATOM 751 C CA . LEU A 1 99 ? -10.602 22.5 13.508 1 61.44 99 LEU A CA 1
ATOM 752 C C . LEU A 1 99 ? -10.945 23.984 13.336 1 61.44 99 LEU A C 1
ATOM 754 O O . LEU A 1 99 ? -12.109 24.328 13.102 1 61.44 99 LEU A O 1
ATOM 758 N N . PRO A 1 100 ? -10.07 24.75 13.805 1 59.75 100 PRO A N 1
ATOM 759 C CA . PRO A 1 100 ? -10.305 26.188 13.672 1 59.75 100 PRO A CA 1
ATOM 760 C C . PRO A 1 100 ? -10.766 26.578 12.266 1 59.75 100 PRO A C 1
ATOM 762 O O . PRO A 1 100 ? -10.461 25.891 11.297 1 59.75 100 PRO A O 1
ATOM 765 N N . PRO A 1 101 ? -11.43 27.688 12.234 1 49.81 101 PRO A N 1
ATOM 766 C CA . PRO A 1 101 ? -11.773 28.281 10.938 1 49.81 101 PRO A CA 1
ATOM 767 C C . PRO A 1 101 ? -10.547 28.594 10.086 1 49.81 101 PRO A C 1
ATOM 769 O O . PRO A 1 101 ? -9.57 29.141 10.594 1 49.81 101 PRO A O 1
ATOM 772 N N . GLY A 1 102 ? -10.336 27.781 8.992 1 52.72 102 GLY A N 1
ATOM 773 C CA . GLY A 1 102 ? -9.234 27.984 8.062 1 52.72 102 GLY A CA 1
ATOM 774 C C . GLY A 1 102 ? -8.406 26.734 7.836 1 52.72 102 GLY A C 1
ATOM 775 O O . GLY A 1 102 ? -7.559 26.703 6.941 1 52.72 102 GLY A O 1
ATOM 776 N N . LEU A 1 103 ? -8.391 25.969 9.016 1 50.81 103 LEU A N 1
ATOM 777 C CA . LEU A 1 103 ? -7.629 24.734 8.812 1 50.81 103 LEU A CA 1
ATOM 778 C C . LEU A 1 103 ? -8.477 23.672 8.109 1 50.81 103 LEU A C 1
ATOM 780 O O . LEU A 1 103 ? -8.047 22.531 7.949 1 50.81 103 LEU A O 1
ATOM 784 N N . PHE A 1 104 ? -9.82 24.031 7.969 1 45.66 104 PHE A N 1
ATOM 785 C CA . PHE A 1 104 ? -10.336 23.297 6.824 1 45.66 104 PHE A CA 1
ATOM 786 C C . PHE A 1 104 ? -9.938 23.969 5.516 1 45.66 104 PHE A C 1
ATOM 788 O O . PHE A 1 104 ? -9.789 25.188 5.465 1 45.66 104 PHE A O 1
ATOM 795 N N . MET B 1 1 ? 4.074 40.312 11.852 1 53 1 MET B N 1
ATOM 796 C CA . MET B 1 1 ? 3.217 39.656 10.859 1 53 1 MET B CA 1
ATOM 797 C C . MET B 1 1 ? 3.752 39.906 9.445 1 53 1 MET B C 1
ATOM 799 O O . MET B 1 1 ? 4.164 41.031 9.117 1 53 1 MET B O 1
ATOM 803 N N . LYS B 1 2 ? 4.305 38.781 8.766 1 63.12 2 LYS B N 1
ATOM 804 C CA . LYS B 1 2 ? 4.969 39.062 7.5 1 63.12 2 LYS B CA 1
ATOM 805 C C . LYS B 1 2 ? 4.039 39.781 6.54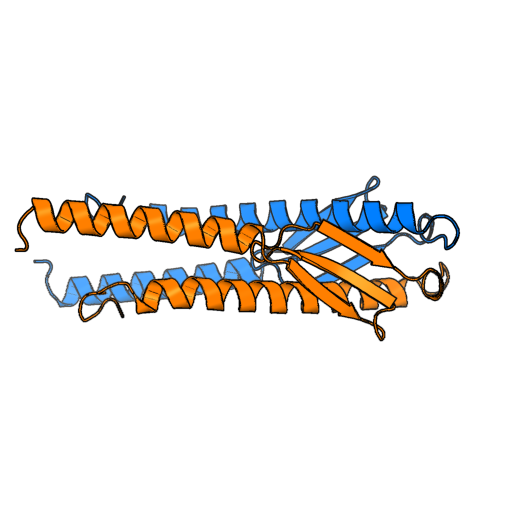3 1 63.12 2 LYS B C 1
ATOM 807 O O . LYS B 1 2 ? 2.818 39.75 6.703 1 63.12 2 LYS B O 1
ATOM 812 N N . ASN B 1 3 ? 4.367 40.719 5.832 1 78.12 3 ASN B N 1
ATOM 813 C CA . ASN B 1 3 ? 3.707 41.344 4.691 1 78.12 3 ASN B CA 1
ATOM 814 C C . ASN B 1 3 ? 2.805 40.375 3.957 1 78.12 3 ASN B C 1
ATOM 816 O O . ASN B 1 3 ? 3.184 39.219 3.74 1 78.12 3 ASN B O 1
ATOM 820 N N . PRO B 1 4 ? 1.557 40.562 3.871 1 84.12 4 PRO B N 1
ATOM 821 C CA . PRO B 1 4 ? 0.613 39.656 3.227 1 84.12 4 PRO B CA 1
ATOM 822 C C . PRO B 1 4 ? 1.113 39.125 1.877 1 84.12 4 PRO B C 1
ATOM 824 O O . PRO B 1 4 ? 0.875 37.969 1.524 1 84.12 4 PRO B O 1
ATOM 827 N N . PHE B 1 5 ? 1.863 40 1.243 1 88.31 5 PHE B N 1
ATOM 828 C CA . PHE B 1 5 ? 2.385 39.625 -0.066 1 88.31 5 PHE B CA 1
ATOM 829 C C . PHE B 1 5 ? 3.453 38.531 0.066 1 88.31 5 PHE B C 1
ATOM 831 O O . PHE B 1 5 ? 3.504 37.594 -0.739 1 88.31 5 PHE B O 1
ATOM 838 N N . GLU B 1 6 ? 4.312 38.656 1.072 1 87.19 6 GLU B N 1
ATOM 839 C CA . GLU B 1 6 ? 5.359 37.688 1.323 1 87.19 6 GLU B CA 1
ATOM 840 C C . GLU B 1 6 ? 4.766 36.344 1.77 1 87.19 6 GLU B C 1
ATOM 842 O O . GLU B 1 6 ? 5.25 35.281 1.373 1 87.19 6 GLU B O 1
ATOM 847 N N . ALA B 1 7 ? 3.688 36.406 2.561 1 83.44 7 ALA B N 1
ATOM 848 C CA . ALA B 1 7 ? 2.992 35.219 3.023 1 83.44 7 ALA B CA 1
ATOM 849 C C . ALA B 1 7 ? 2.369 34.469 1.854 1 83.44 7 ALA B C 1
ATOM 851 O O . ALA B 1 7 ? 2.488 33.25 1.765 1 83.44 7 ALA B O 1
ATOM 852 N N . MET B 1 8 ? 1.76 35.219 0.867 1 87.81 8 MET B N 1
ATOM 853 C CA . MET B 1 8 ? 1.128 34.625 -0.309 1 87.81 8 MET B CA 1
ATOM 854 C C . MET B 1 8 ? 2.16 33.906 -1.187 1 87.81 8 MET B C 1
ATOM 856 O O . MET B 1 8 ? 1.92 32.812 -1.671 1 87.81 8 MET B O 1
ATOM 860 N N . LYS B 1 9 ? 3.385 34.594 -1.375 1 90.06 9 LYS B N 1
ATOM 861 C CA . LYS B 1 9 ? 4.477 34.031 -2.166 1 90.06 9 LYS B CA 1
ATOM 862 C C . LYS B 1 9 ? 4.984 32.719 -1.558 1 90.06 9 LYS B C 1
ATOM 864 O O . LYS B 1 9 ? 5.262 31.766 -2.279 1 90.06 9 LYS B O 1
ATOM 869 N N . GLN B 1 10 ? 5.07 32.562 -0.272 1 88.62 10 GLN B N 1
ATOM 870 C CA . GLN B 1 10 ? 5.512 31.375 0.443 1 88.62 10 GLN B CA 1
ATOM 871 C C . GLN B 1 10 ? 4.508 30.25 0.279 1 88.62 10 GLN B C 1
ATOM 873 O O . GLN B 1 10 ? 4.895 29.094 0.05 1 88.62 10 GLN B O 1
ATOM 878 N N . LEU B 1 11 ? 3.326 30.641 0.357 1 86.75 11 LEU B N 1
ATOM 879 C CA . LEU B 1 11 ? 2.273 29.641 0.198 1 86.75 11 LEU B CA 1
ATOM 880 C C . LEU B 1 11 ? 2.295 29.047 -1.206 1 86.75 11 LEU B C 1
ATOM 882 O O . LEU B 1 11 ? 2.131 27.844 -1.376 1 86.75 11 LEU B O 1
ATOM 886 N N . LYS B 1 12 ? 2.51 29.891 -2.244 1 93.31 12 LYS B N 1
ATOM 887 C CA . LYS B 1 12 ? 2.594 29.453 -3.631 1 93.31 12 LYS B CA 1
ATOM 888 C C . LYS B 1 12 ? 3.773 28.5 -3.834 1 93.31 12 LYS B C 1
ATOM 890 O O . LYS B 1 12 ? 3.652 27.484 -4.531 1 93.31 12 LYS B O 1
ATOM 895 N N . LYS B 1 13 ? 4.848 28.812 -3.229 1 90.94 13 LYS B N 1
ATOM 896 C CA . LYS B 1 13 ? 6.043 27.984 -3.332 1 90.94 13 LYS B CA 1
ATOM 897 C C . LYS B 1 13 ? 5.809 26.609 -2.715 1 90.94 13 LYS B C 1
ATOM 899 O O . LYS B 1 13 ? 6.238 25.594 -3.268 1 90.94 13 LYS B O 1
ATOM 904 N N . LEU B 1 14 ? 5.121 26.594 -1.593 1 87.44 14 LEU B N 1
ATOM 905 C CA . LEU B 1 14 ? 4.789 25.344 -0.923 1 87.44 14 LEU B CA 1
ATOM 906 C C . LEU B 1 14 ? 3.871 24.484 -1.791 1 87.44 14 LEU B C 1
ATOM 908 O O . LEU B 1 14 ? 4.094 23.281 -1.937 1 87.44 14 LEU B O 1
ATOM 912 N N . GLN B 1 15 ? 2.93 25.062 -2.344 1 93.12 15 GLN B N 1
ATOM 913 C CA . GLN B 1 15 ? 2.002 24.375 -3.238 1 93.12 15 GLN B CA 1
ATOM 914 C C . GLN B 1 15 ? 2.738 23.75 -4.418 1 93.12 15 GLN B C 1
ATOM 916 O O . GLN B 1 15 ? 2.463 22.609 -4.793 1 93.12 15 GLN B O 1
ATOM 921 N N . GLU B 1 16 ? 3.65 24.469 -5.035 1 94.12 16 GLU B N 1
ATOM 922 C CA . GLU B 1 16 ? 4.441 24 -6.168 1 94.12 16 GLU B CA 1
ATOM 923 C C . GLU B 1 16 ? 5.359 22.844 -5.754 1 94.12 16 GLU B C 1
ATOM 925 O O . GLU B 1 16 ? 5.5 21.859 -6.484 1 94.12 16 GLU B O 1
ATOM 930 N N . LYS B 1 17 ? 5.977 22.984 -4.625 1 92.94 17 LYS B N 1
ATOM 931 C CA . LYS B 1 17 ? 6.863 21.938 -4.129 1 92.94 17 LYS B CA 1
ATOM 932 C C . LYS B 1 17 ? 6.094 20.656 -3.846 1 92.94 17 LYS B C 1
ATOM 934 O O . LYS B 1 17 ? 6.562 19.562 -4.168 1 92.94 17 LYS B O 1
ATOM 939 N N . MET B 1 18 ? 4.957 20.781 -3.262 1 92.19 18 MET B N 1
ATOM 940 C CA . MET B 1 18 ? 4.109 19.625 -2.979 1 92.19 18 MET B CA 1
ATOM 941 C C . MET B 1 18 ? 3.705 18.922 -4.266 1 92.19 18 MET B C 1
ATOM 943 O O . MET B 1 18 ? 3.697 17.688 -4.324 1 92.19 18 MET B O 1
ATOM 947 N N . ALA B 1 19 ? 3.346 19.656 -5.266 1 95.62 19 ALA B N 1
ATOM 948 C CA . ALA B 1 19 ? 2.973 19.078 -6.551 1 95.62 19 ALA B CA 1
ATOM 949 C C . ALA B 1 19 ? 4.145 18.312 -7.176 1 95.62 19 ALA B C 1
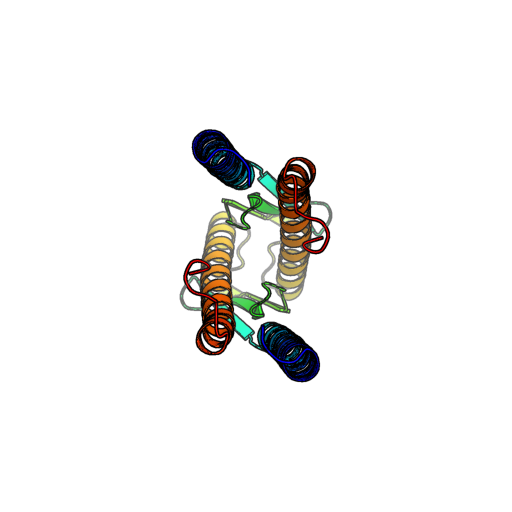ATOM 951 O O . ALA B 1 19 ? 3.965 17.234 -7.73 1 95.62 19 ALA B O 1
ATOM 952 N N . LYS B 1 20 ? 5.293 18.859 -7.051 1 95.81 20 LYS B N 1
ATOM 953 C CA . LYS B 1 20 ? 6.488 18.234 -7.59 1 95.81 20 LYS B CA 1
ATOM 954 C C . LYS B 1 20 ? 6.793 16.922 -6.867 1 95.81 20 LYS B C 1
ATOM 956 O O . LYS B 1 20 ? 7.141 15.922 -7.496 1 95.81 20 LYS B O 1
ATOM 961 N N . ILE B 1 21 ? 6.66 16.906 -5.582 1 95.31 21 ILE B N 1
ATOM 962 C CA . ILE B 1 21 ? 6.898 15.719 -4.781 1 95.31 21 ILE B CA 1
ATOM 963 C C . ILE B 1 21 ? 5.895 14.633 -5.164 1 95.31 21 ILE B C 1
ATOM 965 O O . ILE B 1 21 ? 6.262 13.461 -5.312 1 95.31 21 ILE B O 1
ATOM 969 N N . GLU B 1 22 ? 4.656 15.078 -5.301 1 96.38 22 GLU B N 1
ATOM 970 C CA . GLU B 1 22 ? 3.619 14.141 -5.723 1 96.38 22 GLU B CA 1
ATOM 971 C C . GLU B 1 22 ? 3.986 13.477 -7.043 1 96.38 22 GLU B C 1
ATOM 973 O O . GLU B 1 22 ? 3.822 12.266 -7.199 1 96.38 22 GLU B O 1
ATOM 978 N N . GLU B 1 23 ? 4.477 14.219 -7.996 1 97.31 23 GLU B N 1
ATOM 979 C CA . GLU B 1 23 ? 4.902 13.695 -9.297 1 97.31 23 GLU B CA 1
ATOM 980 C C . GLU B 1 23 ? 6.086 12.75 -9.148 1 97.31 23 GLU B C 1
ATOM 982 O O . GLU B 1 23 ? 6.121 11.688 -9.781 1 97.31 23 GLU B O 1
ATOM 987 N N . GLU B 1 24 ? 6.945 13.141 -8.305 1 97.31 24 GLU B N 1
ATOM 988 C CA . GLU B 1 24 ? 8.117 12.305 -8.078 1 97.31 24 GLU B CA 1
ATOM 989 C C . GLU B 1 24 ? 7.73 10.961 -7.465 1 97.31 24 GLU B C 1
ATOM 991 O O . GLU B 1 24 ? 8.273 9.922 -7.84 1 97.31 24 GLU B O 1
ATOM 996 N N . LEU B 1 25 ? 6.848 11.016 -6.5 1 97.88 25 LEU B N 1
ATOM 997 C CA . LEU B 1 25 ? 6.367 9.781 -5.887 1 97.88 25 LEU B CA 1
ATOM 998 C C . LEU B 1 25 ? 5.742 8.867 -6.934 1 97.88 25 LEU B C 1
ATOM 1000 O O . LEU B 1 25 ? 5.953 7.648 -6.906 1 97.88 25 LEU B O 1
ATOM 1004 N N . GLU B 1 26 ? 5.016 9.422 -7.875 1 97.94 26 GLU B N 1
ATOM 1005 C CA . GLU B 1 26 ? 4.355 8.664 -8.93 1 97.94 26 GLU B CA 1
ATOM 1006 C C . GLU B 1 26 ? 5.371 8.047 -9.891 1 97.94 26 GLU B C 1
ATOM 1008 O O . GLU B 1 26 ? 5.156 6.949 -10.406 1 97.94 26 GLU B O 1
ATOM 1013 N N . GLN B 1 27 ? 6.492 8.68 -10.07 1 98.31 27 GLN B N 1
ATOM 1014 C CA . GLN B 1 27 ? 7.449 8.266 -11.094 1 98.31 27 GLN B CA 1
ATOM 1015 C C . GLN B 1 27 ? 8.531 7.371 -10.508 1 98.31 27 GLN B C 1
ATOM 1017 O O . GLN B 1 27 ? 9.273 6.715 -11.242 1 98.31 27 GLN B O 1
ATOM 1022 N N . THR B 1 28 ? 8.664 7.41 -9.211 1 98.31 28 THR B N 1
ATOM 1023 C CA . THR B 1 28 ? 9.688 6.602 -8.555 1 98.31 28 THR B CA 1
ATOM 1024 C C . THR B 1 28 ? 9.219 5.156 -8.398 1 98.31 28 THR B C 1
ATOM 1026 O O . THR B 1 28 ? 8.266 4.883 -7.664 1 98.31 28 THR B O 1
ATOM 1029 N N . LEU B 1 29 ? 10 4.332 -9.039 1 98.81 29 LEU B N 1
ATOM 1030 C CA . LEU B 1 29 ? 9.641 2.92 -8.977 1 98.81 29 LEU B CA 1
ATOM 1031 C C . LEU B 1 29 ? 10.523 2.18 -7.977 1 98.81 29 LEU B C 1
ATOM 1033 O O . LEU B 1 29 ? 11.703 2.492 -7.836 1 98.81 29 LEU B O 1
ATOM 1037 N N . VAL B 1 30 ? 9.914 1.221 -7.344 1 98.75 30 VAL B N 1
ATOM 1038 C CA . VAL B 1 30 ? 10.656 0.297 -6.488 1 98.75 30 VAL B CA 1
ATOM 1039 C C . VAL B 1 30 ? 10.344 -1.143 -6.891 1 98.75 30 VAL B C 1
ATOM 1041 O O . VAL B 1 30 ? 9.305 -1.412 -7.496 1 98.75 30 VAL B O 1
ATOM 1044 N N . GLU B 1 31 ? 11.305 -1.964 -6.527 1 98.94 31 GLU B N 1
ATOM 1045 C CA . GLU B 1 31 ? 11.148 -3.389 -6.805 1 98.94 31 GLU B CA 1
ATOM 1046 C C . GLU B 1 31 ? 11.258 -4.215 -5.523 1 98.94 31 GLU B C 1
ATOM 1048 O O . GLU B 1 31 ? 12.266 -4.137 -4.816 1 98.94 31 GLU B O 1
ATOM 1053 N N . GLY B 1 32 ? 10.188 -4.855 -5.16 1 98.88 32 GLY B N 1
ATOM 1054 C CA . GLY B 1 32 ? 10.234 -5.875 -4.121 1 98.88 32 GLY B CA 1
ATOM 1055 C C . GLY B 1 32 ? 10.477 -7.27 -4.668 1 98.88 32 GLY B C 1
ATOM 1056 O O . GLY B 1 32 ? 9.977 -7.617 -5.738 1 98.88 32 GLY B O 1
ATOM 1057 N N . THR B 1 33 ? 11.258 -8.086 -3.889 1 98.94 33 THR B N 1
ATOM 1058 C CA . THR B 1 33 ? 11.602 -9.406 -4.398 1 98.94 33 THR B CA 1
ATOM 1059 C C . THR B 1 33 ? 11.5 -10.461 -3.291 1 98.94 33 THR B C 1
ATOM 1061 O O . THR B 1 33 ? 11.492 -10.117 -2.107 1 98.94 33 THR B O 1
ATOM 1064 N N . ALA B 1 34 ? 11.336 -11.664 -3.707 1 98.81 34 ALA B N 1
ATOM 1065 C CA . ALA B 1 34 ? 11.43 -12.836 -2.846 1 98.81 34 ALA B CA 1
ATOM 1066 C C . ALA B 1 34 ? 12.008 -14.031 -3.604 1 98.81 34 ALA B C 1
ATOM 1068 O O . ALA B 1 34 ? 12.047 -14.031 -4.836 1 98.81 34 ALA B O 1
ATOM 1069 N N . GLY B 1 35 ? 12.555 -14.992 -2.871 1 98.25 35 GLY B N 1
ATOM 1070 C CA . GLY B 1 35 ? 13.062 -16.203 -3.477 1 98.25 35 GLY B CA 1
ATOM 1071 C C . GLY B 1 35 ? 14.266 -15.977 -4.371 1 98.25 35 GLY B C 1
ATOM 1072 O O . GLY B 1 35 ? 14.391 -16.594 -5.43 1 98.25 35 GLY B O 1
ATOM 1073 N N . GLY B 1 36 ? 15.047 -15.016 -4.09 1 97.56 36 GLY B N 1
ATOM 1074 C CA . GLY B 1 36 ? 16.219 -14.711 -4.902 1 97.56 36 GLY B CA 1
ATOM 1075 C C . GLY B 1 36 ? 15.875 -14.008 -6.199 1 97.56 36 GLY B C 1
ATOM 1076 O O . GLY B 1 36 ? 16.625 -14.094 -7.172 1 97.56 36 GLY B O 1
ATOM 1077 N N . GLY B 1 37 ? 14.648 -13.422 -6.301 1 98.5 37 GLY B N 1
ATOM 1078 C CA . GLY B 1 37 ? 14.266 -12.633 -7.465 1 98.5 37 GLY B CA 1
ATOM 1079 C C . GLY B 1 37 ? 13.297 -13.367 -8.383 1 98.5 37 GLY B C 1
ATOM 1080 O O . GLY B 1 37 ? 12.852 -12.812 -9.383 1 98.5 37 GLY B O 1
ATOM 1081 N N . VAL B 1 38 ? 12.891 -14.516 -7.93 1 98.62 38 VAL B N 1
ATOM 1082 C CA . VAL B 1 38 ? 12.016 -15.289 -8.812 1 98.62 38 VAL B CA 1
ATOM 1083 C C . VAL B 1 38 ? 10.602 -14.711 -8.758 1 98.62 38 VAL B C 1
ATOM 1085 O O . VAL B 1 38 ? 9.773 -15.016 -9.617 1 98.62 38 VAL B O 1
ATOM 1088 N N . VAL B 1 39 ? 10.312 -14 -7.77 1 98.94 39 VAL B N 1
ATOM 1089 C CA . VAL B 1 39 ? 9.109 -13.172 -7.727 1 98.94 39 VAL B CA 1
ATOM 1090 C C . VAL B 1 39 ? 9.492 -11.703 -7.605 1 98.94 39 VAL B C 1
ATOM 1092 O O . VAL B 1 39 ? 10.289 -11.328 -6.738 1 98.94 39 VAL B O 1
ATOM 1095 N N . LYS B 1 40 ? 9.008 -10.922 -8.445 1 98.94 40 LYS B N 1
ATOM 1096 C CA . LYS B 1 40 ? 9.273 -9.484 -8.461 1 98.94 40 LYS B CA 1
ATOM 1097 C C . LYS B 1 40 ? 7.973 -8.688 -8.547 1 98.94 40 LYS B C 1
ATOM 1099 O O . LYS B 1 40 ? 7.09 -9.016 -9.336 1 98.94 40 LYS B O 1
ATOM 1104 N N . ILE B 1 41 ? 7.859 -7.68 -7.742 1 98.94 41 ILE B N 1
ATOM 1105 C CA . ILE B 1 41 ? 6.734 -6.754 -7.773 1 98.94 41 ILE B CA 1
ATOM 1106 C C . ILE B 1 41 ? 7.25 -5.324 -7.945 1 98.94 41 ILE B C 1
ATOM 1108 O O . ILE B 1 41 ? 8.078 -4.855 -7.16 1 98.94 41 ILE B O 1
ATOM 1112 N N . ILE B 1 42 ? 6.754 -4.73 -8.93 1 98.94 42 ILE B N 1
ATOM 1113 C CA . ILE B 1 42 ? 7.137 -3.348 -9.203 1 98.94 42 ILE B CA 1
ATOM 1114 C C . ILE B 1 42 ? 5.973 -2.416 -8.883 1 98.94 42 ILE B C 1
ATOM 1116 O O . ILE B 1 42 ? 4.852 -2.633 -9.352 1 98.94 42 ILE B O 1
ATOM 1120 N N . MET B 1 43 ? 6.25 -1.408 -8.109 1 98.75 43 MET B N 1
ATOM 1121 C CA . MET B 1 43 ? 5.266 -0.375 -7.793 1 98.75 43 MET B CA 1
ATOM 1122 C C . MET B 1 43 ? 5.934 0.988 -7.652 1 98.75 43 MET B C 1
ATOM 1124 O O . MET B 1 43 ? 7.164 1.081 -7.621 1 98.75 43 MET B O 1
ATOM 1128 N N . ASN B 1 44 ? 5.094 1.97 -7.648 1 98.69 44 ASN B N 1
ATOM 1129 C CA . ASN B 1 44 ? 5.688 3.283 -7.43 1 98.69 44 ASN B CA 1
ATOM 1130 C C . ASN B 1 44 ? 5.637 3.684 -5.957 1 98.69 44 ASN B C 1
ATOM 1132 O O . ASN B 1 44 ? 5.145 2.926 -5.121 1 98.69 44 ASN B O 1
ATOM 1136 N N . ALA B 1 45 ? 6.199 4.84 -5.637 1 98.38 45 ALA B N 1
ATOM 1137 C CA . ALA B 1 45 ? 6.316 5.289 -4.25 1 98.38 45 ALA B CA 1
ATOM 1138 C C . ALA B 1 45 ? 4.961 5.734 -3.705 1 98.38 45 ALA B 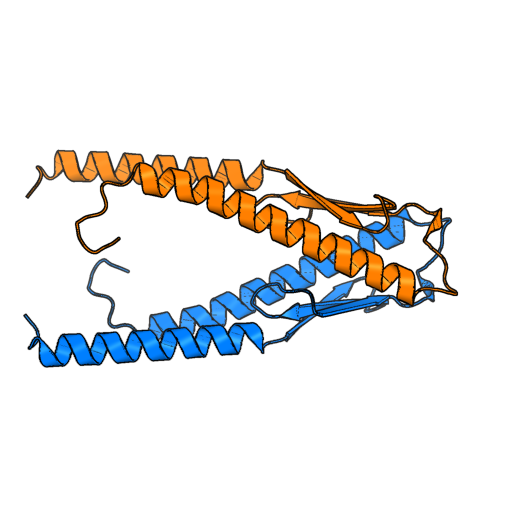C 1
ATOM 1140 O O . ALA B 1 45 ? 4.852 6.105 -2.533 1 98.38 45 ALA B O 1
ATOM 1141 N N . LYS B 1 46 ? 3.918 5.684 -4.5 1 97.5 46 LYS B N 1
ATOM 1142 C CA . LYS B 1 46 ? 2.543 5.891 -4.051 1 97.5 46 LYS B CA 1
ATOM 1143 C C . LYS B 1 46 ? 1.831 4.562 -3.822 1 97.5 46 LYS B C 1
ATOM 1145 O O . LYS B 1 46 ? 0.621 4.531 -3.592 1 97.5 46 LYS B O 1
ATOM 1150 N N . GLU B 1 47 ? 2.6 3.482 -3.992 1 98.12 47 GLU B N 1
ATOM 1151 C CA . GLU B 1 47 ? 2.129 2.121 -3.756 1 98.12 47 GLU B CA 1
ATOM 1152 C C . GLU B 1 47 ? 1.098 1.706 -4.801 1 98.12 47 GLU B C 1
ATOM 1154 O O . GLU B 1 47 ? 0.135 1.003 -4.484 1 98.12 47 GLU B O 1
ATOM 1159 N N . GLU B 1 48 ? 1.266 2.234 -6.012 1 98.31 48 GLU B N 1
ATOM 1160 C CA . GLU B 1 48 ? 0.504 1.748 -7.16 1 98.31 48 GLU B CA 1
ATOM 1161 C C . GLU B 1 48 ? 1.238 0.613 -7.867 1 98.31 48 GLU B C 1
ATOM 1163 O O . GLU B 1 48 ? 2.406 0.755 -8.234 1 98.31 48 GLU B O 1
ATOM 1168 N N . ILE B 1 49 ? 0.527 -0.414 -8.102 1 98.81 49 ILE B N 1
ATOM 1169 C CA . ILE B 1 49 ? 1.136 -1.607 -8.688 1 98.81 49 ILE B CA 1
ATOM 1170 C C . ILE B 1 49 ? 1.375 -1.392 -10.18 1 98.81 49 ILE B C 1
ATOM 1172 O O . ILE B 1 49 ? 0.458 -1.015 -10.914 1 98.81 49 ILE B O 1
ATOM 1176 N N . LYS B 1 50 ? 2.543 -1.671 -10.641 1 98.69 50 LYS B N 1
ATOM 1177 C CA . LYS B 1 50 ? 2.869 -1.545 -12.062 1 98.69 50 LYS B CA 1
ATOM 1178 C C . LYS B 1 50 ? 2.98 -2.914 -12.727 1 98.69 50 LYS B C 1
ATOM 1180 O O . LYS B 1 50 ? 2.391 -3.148 -13.781 1 98.69 50 LYS B O 1
ATOM 1185 N N . GLU B 1 51 ? 3.73 -3.744 -11.961 1 98.56 51 GLU B N 1
ATOM 1186 C CA . GLU B 1 51 ? 3.99 -5.043 -12.57 1 98.56 51 GLU B CA 1
ATOM 1187 C C . GLU B 1 51 ? 4.234 -6.117 -11.516 1 98.56 51 GLU B C 1
ATOM 1189 O O . GLU B 1 51 ? 4.77 -5.828 -10.445 1 98.56 51 GLU B O 1
ATOM 1194 N N . VAL B 1 52 ? 3.816 -7.344 -11.875 1 98.94 52 VAL B N 1
ATOM 1195 C CA . VAL B 1 52 ? 4.203 -8.555 -11.156 1 98.94 52 VAL B CA 1
ATOM 1196 C C . VAL B 1 52 ? 4.91 -9.516 -12.109 1 98.94 52 VAL B C 1
ATOM 1198 O O . VAL B 1 52 ? 4.438 -9.766 -13.219 1 98.94 52 VAL B O 1
ATOM 1201 N N . LYS B 1 53 ? 6.012 -10.016 -11.688 1 98.94 53 LYS B N 1
ATOM 1202 C CA . LYS B 1 53 ? 6.75 -11 -12.469 1 98.94 53 LYS B CA 1
ATOM 1203 C C . LYS B 1 53 ? 7.074 -12.234 -11.633 1 98.94 53 LYS B C 1
ATOM 1205 O O . LYS B 1 53 ? 7.562 -12.117 -10.508 1 98.94 53 LYS B O 1
ATOM 1210 N N . ILE B 1 54 ? 6.809 -13.32 -12.234 1 98.94 54 ILE B N 1
ATOM 1211 C CA . ILE B 1 54 ? 7.039 -14.594 -11.555 1 98.94 54 ILE B CA 1
ATOM 1212 C C . ILE B 1 54 ? 7.812 -15.531 -12.477 1 98.94 54 ILE B C 1
ATOM 1214 O O . ILE B 1 54 ? 7.43 -15.734 -13.633 1 98.94 54 ILE B O 1
ATOM 1218 N N . ASP B 1 55 ? 8.883 -16 -11.992 1 98.69 55 ASP B N 1
ATOM 1219 C CA . ASP B 1 55 ? 9.609 -17.031 -12.734 1 98.69 55 ASP B CA 1
ATOM 1220 C C . ASP B 1 55 ? 8.773 -18.312 -12.844 1 98.69 55 ASP B C 1
ATOM 1222 O O . ASP B 1 55 ? 8.281 -18.828 -11.844 1 98.69 55 ASP B O 1
ATOM 1226 N N . PRO B 1 56 ? 8.656 -18.797 -13.961 1 98.12 56 PRO B N 1
ATOM 1227 C CA . PRO B 1 56 ? 7.84 -20 -14.141 1 98.12 56 PRO B CA 1
ATOM 1228 C C . PRO B 1 56 ? 8.32 -21.172 -13.281 1 98.12 56 PRO B C 1
ATOM 1230 O O . PRO B 1 56 ? 7.539 -22.062 -12.961 1 98.12 56 PRO B O 1
ATOM 1233 N N . GLU B 1 57 ? 9.469 -21.156 -12.883 1 95.56 57 GLU B N 1
ATOM 1234 C CA . GLU B 1 57 ? 10.055 -22.281 -12.148 1 95.56 57 GLU B CA 1
ATOM 1235 C C . GLU B 1 57 ? 9.406 -22.438 -10.773 1 95.56 57 GLU B C 1
ATOM 1237 O O . GLU B 1 57 ? 9.461 -23.531 -10.188 1 95.56 57 GLU B O 1
ATOM 1242 N N . VAL B 1 58 ? 8.75 -21.453 -10.32 1 97.88 58 VAL B N 1
ATOM 1243 C CA . VAL B 1 58 ? 8.164 -21.547 -8.992 1 97.88 58 VAL B CA 1
ATOM 1244 C C . VAL B 1 58 ? 6.648 -21.688 -9.102 1 97.88 58 VAL B C 1
ATOM 1246 O O . VAL B 1 58 ? 5.941 -21.641 -8.094 1 97.88 58 VAL B O 1
ATOM 1249 N N . VAL B 1 59 ? 6.203 -21.75 -10.297 1 98.44 59 VAL B N 1
ATOM 1250 C CA . VAL B 1 59 ? 4.777 -21.938 -10.547 1 98.44 59 VAL B CA 1
ATOM 1251 C C . VAL B 1 59 ? 4.465 -23.438 -10.609 1 98.44 59 VAL B C 1
ATOM 1253 O O . VAL B 1 59 ? 4.676 -24.078 -11.641 1 98.44 59 VAL B O 1
ATOM 1256 N N . ASN B 1 60 ? 4.023 -23.922 -9.461 1 97.19 60 ASN B N 1
ATOM 1257 C CA . ASN B 1 60 ? 3.748 -25.344 -9.289 1 97.19 60 ASN B CA 1
ATOM 1258 C C . ASN B 1 60 ? 2.459 -25.578 -8.508 1 97.19 60 ASN B C 1
ATOM 1260 O O . ASN B 1 60 ? 2.383 -25.25 -7.324 1 97.19 60 ASN B O 1
ATOM 1264 N N . LYS B 1 61 ? 1.477 -26.141 -9.031 1 96.5 61 LYS B N 1
ATOM 1265 C CA . LYS B 1 61 ? 0.151 -26.328 -8.445 1 96.5 61 LYS B CA 1
ATOM 1266 C C . LYS B 1 61 ? 0.218 -27.188 -7.195 1 96.5 61 LYS B C 1
ATOM 1268 O O . LYS B 1 61 ? -0.656 -27.109 -6.332 1 96.5 61 LYS B O 1
ATOM 1273 N N . ASP B 1 62 ? 1.24 -28 -7.176 1 96.5 62 ASP B N 1
ATOM 1274 C CA . ASP B 1 62 ? 1.355 -28.906 -6.043 1 96.5 62 ASP B CA 1
ATOM 1275 C C . ASP B 1 62 ? 2 -28.219 -4.844 1 96.5 62 ASP B C 1
ATOM 1277 O O . ASP B 1 62 ? 2.023 -28.766 -3.74 1 96.5 62 ASP B O 1
ATOM 1281 N N . GLU B 1 63 ? 2.543 -27 -5.016 1 97.31 63 GLU B N 1
ATOM 1282 C CA . GLU B 1 63 ? 3.178 -26.219 -3.957 1 97.31 63 GLU B CA 1
ATOM 1283 C C . GLU B 1 63 ? 2.717 -24.766 -3.984 1 97.31 63 GLU B C 1
ATOM 1285 O O . GLU B 1 63 ? 3.537 -23.859 -3.939 1 97.31 63 GLU B O 1
ATOM 1290 N N . VAL B 1 64 ? 1.445 -24.672 -4.035 1 98.38 64 VAL B N 1
ATOM 1291 C CA . VAL B 1 64 ? 0.88 -23.328 -4.18 1 98.38 64 VAL B CA 1
ATOM 1292 C C . VAL B 1 64 ? 1.219 -22.484 -2.953 1 98.38 64 VAL B C 1
ATOM 1294 O O . VAL B 1 64 ? 1.407 -21.281 -3.059 1 98.38 64 VAL B O 1
ATOM 1297 N N . ASP B 1 65 ? 1.297 -23.156 -1.806 1 98.38 65 ASP B N 1
ATOM 1298 C CA . ASP B 1 65 ? 1.594 -22.453 -0.556 1 98.38 65 ASP B CA 1
ATOM 1299 C C . ASP B 1 65 ? 2.943 -21.75 -0.628 1 98.38 65 ASP B C 1
ATOM 1301 O O . ASP B 1 65 ? 3.111 -20.656 -0.071 1 98.38 65 ASP B O 1
ATOM 1305 N N . ILE B 1 66 ? 3.896 -22.359 -1.331 1 98.12 66 ILE B N 1
ATOM 1306 C CA . ILE B 1 66 ? 5.223 -21.766 -1.491 1 98.12 66 ILE B CA 1
ATOM 1307 C C . ILE B 1 66 ? 5.121 -20.484 -2.312 1 98.12 66 ILE B C 1
ATOM 1309 O O . ILE B 1 66 ? 5.668 -19.453 -1.928 1 98.12 66 ILE B O 1
ATOM 1313 N N . LEU B 1 67 ? 4.398 -20.562 -3.408 1 98.75 67 LEU B N 1
ATOM 1314 C CA . LEU B 1 67 ? 4.191 -19.406 -4.258 1 98.75 67 LEU B CA 1
ATOM 1315 C C . LEU B 1 67 ? 3.512 -18.281 -3.482 1 98.75 67 LEU B C 1
ATOM 1317 O O . LEU B 1 67 ? 3.916 -17.125 -3.58 1 98.75 67 LEU B O 1
ATOM 1321 N N . GLU B 1 68 ? 2.502 -18.609 -2.732 1 98.94 68 GLU B N 1
ATOM 1322 C CA . GLU B 1 68 ? 1.782 -17.641 -1.913 1 98.94 68 GLU B CA 1
ATOM 1323 C C . GLU B 1 68 ? 2.725 -16.938 -0.949 1 98.94 68 GLU B C 1
ATOM 1325 O O . GLU B 1 68 ? 2.68 -15.703 -0.824 1 98.94 68 GLU B O 1
ATOM 1330 N N . ASP B 1 69 ? 3.561 -17.688 -0.289 1 98.88 69 ASP B N 1
ATOM 1331 C CA . ASP B 1 69 ? 4.504 -17.125 0.671 1 98.88 69 ASP B CA 1
ATOM 1332 C C . ASP B 1 69 ? 5.488 -16.188 -0.017 1 98.88 69 ASP B C 1
ATOM 1334 O O . ASP B 1 69 ? 5.816 -15.125 0.514 1 98.88 69 ASP B O 1
ATOM 1338 N N . LEU B 1 70 ? 5.934 -16.609 -1.201 1 98.94 70 LEU B N 1
ATOM 1339 C CA . LEU B 1 70 ? 6.887 -15.805 -1.954 1 98.94 70 LEU B CA 1
ATOM 1340 C C . LEU B 1 70 ? 6.258 -14.484 -2.393 1 98.94 70 LEU B C 1
ATOM 1342 O O . LEU B 1 70 ? 6.887 -13.43 -2.305 1 98.94 70 LEU B O 1
ATOM 1346 N N . ILE B 1 71 ? 5.051 -14.547 -2.883 1 98.94 71 ILE B N 1
ATOM 1347 C CA . ILE B 1 71 ? 4.344 -13.352 -3.316 1 98.94 71 ILE B CA 1
ATOM 1348 C C . ILE B 1 71 ? 4.137 -12.414 -2.127 1 98.94 71 ILE B C 1
ATOM 1350 O O . ILE B 1 71 ? 4.379 -11.211 -2.229 1 98.94 71 ILE B O 1
ATOM 1354 N N . ALA B 1 72 ? 3.715 -13 -1.006 1 98.94 72 ALA B N 1
ATOM 1355 C CA . ALA B 1 72 ? 3.527 -12.188 0.194 1 98.94 72 ALA B CA 1
ATOM 1356 C C . ALA B 1 72 ? 4.828 -11.508 0.604 1 98.94 72 ALA B C 1
ATOM 1358 O O . ALA B 1 72 ? 4.832 -10.32 0.955 1 98.94 72 ALA B O 1
ATOM 1359 N N . ALA B 1 73 ? 5.898 -12.227 0.559 1 98.88 73 ALA B N 1
ATOM 1360 C CA . ALA B 1 73 ? 7.207 -11.695 0.942 1 98.88 73 ALA B CA 1
ATOM 1361 C C . ALA B 1 73 ? 7.648 -10.586 -0.006 1 98.88 73 ALA B C 1
ATOM 1363 O O . ALA B 1 73 ? 8.133 -9.547 0.435 1 98.88 73 ALA B O 1
ATOM 1364 N N . ALA B 1 74 ? 7.488 -10.812 -1.28 1 98.94 74 ALA B N 1
ATOM 1365 C CA . ALA B 1 74 ? 7.855 -9.805 -2.275 1 98.94 74 ALA B CA 1
ATOM 1366 C C . ALA B 1 74 ? 7.016 -8.539 -2.111 1 98.94 74 ALA B C 1
ATOM 1368 O O . ALA B 1 74 ? 7.52 -7.426 -2.281 1 98.94 74 ALA B O 1
ATOM 1369 N N . LEU B 1 75 ? 5.727 -8.766 -1.822 1 98.88 75 LEU B N 1
ATOM 1370 C CA . LEU B 1 75 ? 4.828 -7.641 -1.586 1 98.88 75 LEU B CA 1
ATOM 1371 C C . LEU B 1 75 ? 5.27 -6.836 -0.369 1 98.88 75 LEU B C 1
ATOM 1373 O O . LEU B 1 75 ? 5.289 -5.605 -0.408 1 98.88 75 LEU B O 1
ATOM 1377 N N . ARG B 1 76 ? 5.617 -7.484 0.7 1 98.75 76 ARG B N 1
ATOM 1378 C CA . ARG B 1 76 ? 6.094 -6.812 1.902 1 98.75 76 ARG B CA 1
ATOM 1379 C C . ARG B 1 76 ? 7.367 -6.02 1.617 1 98.75 76 ARG B C 1
ATOM 1381 O O . ARG B 1 76 ? 7.516 -4.887 2.078 1 98.75 76 ARG B O 1
ATOM 1388 N N . ASP B 1 77 ? 8.211 -6.605 0.915 1 98.88 77 ASP B N 1
ATOM 1389 C CA . ASP B 1 77 ? 9.453 -5.949 0.516 1 98.88 77 ASP B CA 1
ATOM 1390 C C . ASP B 1 77 ? 9.164 -4.695 -0.308 1 98.88 77 ASP B C 1
ATOM 1392 O O . ASP B 1 77 ? 9.703 -3.623 -0.023 1 98.88 77 ASP B O 1
ATOM 1396 N N . ALA B 1 78 ? 8.312 -4.789 -1.318 1 98.88 78 ALA B N 1
ATOM 1397 C CA . ALA B 1 78 ? 7.961 -3.674 -2.189 1 98.88 78 ALA B CA 1
ATOM 1398 C C . ALA B 1 78 ? 7.316 -2.541 -1.396 1 98.88 78 ALA B C 1
ATOM 1400 O O . ALA B 1 78 ? 7.676 -1.373 -1.565 1 98.88 78 ALA B O 1
ATOM 1401 N N . LEU B 1 79 ? 6.387 -2.941 -0.558 1 98.75 79 LEU B N 1
ATOM 1402 C CA . LEU B 1 79 ? 5.68 -1.941 0.233 1 98.75 79 LEU B CA 1
ATOM 1403 C C . LEU B 1 79 ? 6.629 -1.224 1.184 1 98.75 79 LEU B C 1
ATOM 1405 O O . LEU B 1 79 ? 6.535 -0.008 1.365 1 98.75 79 LEU B O 1
ATOM 1409 N N . THR B 1 80 ? 7.531 -1.928 1.807 1 98.62 80 THR B N 1
ATOM 1410 C CA . THR B 1 80 ? 8.531 -1.336 2.688 1 98.62 80 THR B CA 1
ATOM 1411 C C . THR B 1 80 ? 9.383 -0.313 1.933 1 98.62 80 THR B C 1
ATOM 1413 O O . THR B 1 80 ? 9.547 0.818 2.391 1 98.62 80 THR B O 1
ATOM 1416 N N . LYS B 1 81 ? 9.805 -0.708 0.799 1 98.75 81 LYS B N 1
ATOM 1417 C CA . LYS B 1 81 ? 10.656 0.162 -0.012 1 98.75 81 LYS B CA 1
ATOM 1418 C C . LYS B 1 81 ? 9.875 1.38 -0.505 1 98.75 81 LYS B C 1
ATOM 1420 O O . LYS B 1 81 ? 10.414 2.49 -0.541 1 98.75 81 LYS B O 1
ATOM 1425 N N . ALA B 1 82 ? 8.656 1.144 -0.943 1 98.62 82 ALA B N 1
ATOM 1426 C CA . ALA B 1 82 ? 7.82 2.252 -1.4 1 98.62 82 ALA B CA 1
ATOM 1427 C C . ALA B 1 82 ? 7.605 3.273 -0.287 1 98.62 82 ALA B C 1
ATOM 1429 O O . ALA B 1 82 ? 7.719 4.48 -0.513 1 98.62 82 ALA B O 1
ATOM 1430 N N . LYS B 1 83 ? 7.324 2.805 0.891 1 98 83 LYS B N 1
ATOM 1431 C CA . LYS B 1 83 ? 7.102 3.678 2.039 1 98 83 LYS B CA 1
ATOM 1432 C C . LYS B 1 83 ? 8.375 4.43 2.416 1 98 83 LYS B C 1
ATOM 1434 O O . LYS B 1 83 ? 8.328 5.602 2.787 1 98 83 LYS B O 1
ATOM 1439 N N . GLU B 1 84 ? 9.453 3.787 2.332 1 98.19 84 GLU B N 1
ATOM 1440 C CA . GLU B 1 84 ? 10.734 4.426 2.607 1 98.19 84 GLU B CA 1
ATOM 1441 C C . GLU B 1 84 ? 11.023 5.543 1.607 1 98.19 84 GLU B C 1
ATOM 1443 O O . GLU B 1 84 ? 11.461 6.629 1.991 1 98.19 84 GLU B O 1
ATOM 1448 N N . LYS B 1 85 ? 10.766 5.18 0.353 1 97.75 85 LYS B N 1
ATOM 1449 C CA . LYS B 1 85 ? 10.984 6.184 -0.683 1 97.75 85 LYS B CA 1
ATOM 1450 C C . LYS B 1 85 ? 10.039 7.367 -0.506 1 97.75 85 LYS B C 1
ATOM 1452 O O . LYS B 1 85 ? 10.438 8.523 -0.683 1 97.75 85 LYS B O 1
ATOM 1457 N N . SER B 1 86 ? 8.836 7.07 -0.213 1 97.31 86 SER B N 1
ATOM 1458 C CA . SER B 1 86 ? 7.848 8.109 0.057 1 97.31 86 SER B CA 1
ATOM 1459 C C . SER B 1 86 ? 8.289 9 1.218 1 97.31 86 SER B C 1
ATOM 1461 O O . SER B 1 86 ? 8.242 10.227 1.118 1 97.31 86 SER B O 1
ATOM 1463 N N . ALA B 1 87 ? 8.758 8.438 2.291 1 96.19 87 ALA B N 1
ATOM 1464 C CA . ALA B 1 87 ? 9.219 9.164 3.471 1 96.19 87 ALA B CA 1
ATOM 1465 C C . ALA B 1 87 ? 10.422 10.039 3.135 1 96.19 87 ALA B C 1
ATOM 1467 O O . ALA B 1 87 ? 10.531 11.172 3.609 1 96.19 87 ALA B O 1
ATOM 1468 N N . GLU B 1 88 ? 11.25 9.531 2.355 1 95.69 88 GLU B N 1
ATOM 1469 C CA . GLU B 1 88 ? 12.43 10.266 1.924 1 95.69 88 GLU B CA 1
ATOM 1470 C C . GLU B 1 88 ? 12.047 11.523 1.155 1 95.69 88 GLU B C 1
ATOM 1472 O O . GLU B 1 88 ? 12.57 12.609 1.428 1 95.69 88 GLU B O 1
ATOM 1477 N N . LYS B 1 89 ? 11.109 11.344 0.263 1 93.44 89 LYS B N 1
ATOM 1478 C CA . LYS B 1 89 ? 10.688 12.469 -0.572 1 93.44 89 LYS B CA 1
ATOM 1479 C C . LYS B 1 89 ? 9.906 13.5 0.24 1 93.44 89 LYS B C 1
ATOM 1481 O O . LYS B 1 89 ? 10.094 14.703 0.071 1 93.44 89 LYS B O 1
ATOM 1486 N N . MET B 1 90 ? 9.102 13.031 1.144 1 90.56 90 MET B N 1
ATOM 1487 C CA . MET B 1 90 ? 8.352 13.914 2.035 1 90.56 90 MET B CA 1
ATOM 1488 C C . MET B 1 90 ? 9.289 14.609 3.018 1 90.56 90 MET B C 1
ATOM 1490 O O . MET B 1 90 ? 9.055 15.766 3.391 1 90.56 90 MET B O 1
ATOM 1494 N N . GLY B 1 91 ? 10.281 13.883 3.447 1 91.06 91 GLY B N 1
ATOM 1495 C CA . GLY B 1 91 ? 11.289 14.477 4.312 1 91.06 91 GLY B CA 1
ATOM 1496 C C . GLY B 1 91 ? 12 15.664 3.686 1 91.06 91 GLY B C 1
ATOM 1497 O O . GLY B 1 91 ? 12.289 16.656 4.363 1 91.06 91 GLY B O 1
ATOM 1498 N N . SER B 1 92 ? 12.188 15.609 2.441 1 88 92 SER B N 1
ATOM 1499 C CA . SER B 1 92 ? 12.836 16.703 1.72 1 88 92 SER B CA 1
ATOM 1500 C C . SER B 1 92 ? 11.977 17.953 1.721 1 88 92 SER B C 1
ATOM 1502 O O . SER B 1 92 ? 12.5 19.078 1.7 1 88 92 SER B O 1
ATOM 1504 N N . LEU B 1 93 ? 10.656 17.781 1.735 1 82.81 93 LEU B N 1
ATOM 1505 C CA . LEU B 1 93 ? 9.711 18.891 1.85 1 82.81 93 LEU B CA 1
ATOM 1506 C C . LEU B 1 93 ? 9.828 19.562 3.215 1 82.81 93 LEU B C 1
ATOM 1508 O O . LEU B 1 93 ? 9.875 20.781 3.305 1 82.81 93 LEU B O 1
ATOM 1512 N N . ALA B 1 94 ? 9.922 18.75 4.262 1 78.44 94 ALA B N 1
ATOM 1513 C CA . ALA B 1 94 ? 9.969 19.25 5.637 1 78.44 94 ALA B CA 1
ATOM 1514 C C . ALA B 1 94 ? 11.242 20.062 5.879 1 78.44 94 ALA B C 1
ATOM 1516 O O . ALA B 1 94 ? 11.219 21.062 6.609 1 78.44 94 ALA B O 1
ATOM 1517 N N . ASP B 1 95 ? 12.297 19.641 5.273 1 77 95 ASP B N 1
ATOM 1518 C CA . ASP B 1 95 ? 13.57 20.328 5.426 1 77 95 ASP B CA 1
ATOM 1519 C C . ASP B 1 95 ? 13.508 21.734 4.844 1 77 95 ASP B C 1
ATOM 1521 O O . ASP B 1 95 ? 14.211 22.641 5.297 1 77 95 ASP B O 1
ATOM 1525 N N . GLY B 1 96 ? 12.57 22.016 3.973 1 69.56 96 GLY B N 1
ATOM 1526 C CA . GLY B 1 96 ? 12.492 23.312 3.336 1 69.56 96 GLY B CA 1
ATOM 1527 C C . GLY B 1 96 ? 11.406 24.203 3.922 1 69.56 96 GLY B C 1
ATOM 1528 O O . GLY B 1 96 ? 11.312 25.391 3.586 1 69.56 96 GLY B O 1
ATOM 1529 N N . LEU B 1 97 ? 10.484 23.641 4.73 1 68.75 97 LEU B N 1
ATOM 1530 C CA . LEU B 1 97 ? 9.375 24.406 5.277 1 68.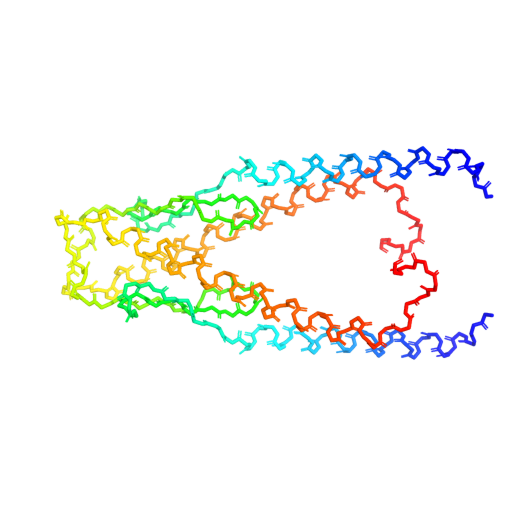75 97 LEU B CA 1
ATOM 1531 C C . LEU B 1 97 ? 9.766 25.078 6.594 1 68.75 97 LEU B C 1
ATOM 1533 O O . LEU B 1 97 ? 10.352 24.438 7.465 1 68.75 97 LEU B O 1
ATOM 1537 N N . PRO B 1 98 ? 9.852 26.406 6.582 1 65 98 PRO B N 1
ATOM 1538 C CA . PRO B 1 98 ? 10.047 27.125 7.848 1 65 98 PRO B CA 1
ATOM 1539 C C . PRO B 1 98 ? 8.953 26.812 8.867 1 65 98 PRO B C 1
ATOM 1541 O O . PRO B 1 98 ? 7.898 27.469 8.867 1 65 98 PRO B O 1
ATOM 1544 N N . LEU B 1 99 ? 8.836 25.641 9.305 1 62.09 99 LEU B N 1
ATOM 1545 C CA . LEU B 1 99 ? 7.797 25.297 10.273 1 62.09 99 LEU B CA 1
ATOM 1546 C C . LEU B 1 99 ? 8.023 26.031 11.594 1 62.09 99 LEU B C 1
ATOM 1548 O O . LEU B 1 99 ? 9.156 26.141 12.062 1 62.09 99 LEU B O 1
ATOM 1552 N N . PRO B 1 100 ? 7.047 26.766 11.945 1 60.5 100 PRO B N 1
ATOM 1553 C CA . PRO B 1 100 ? 7.16 27.484 13.211 1 60.5 100 PRO B CA 1
ATOM 1554 C C . PRO B 1 100 ? 7.672 26.609 14.352 1 60.5 100 PRO B C 1
ATOM 1556 O O . PRO B 1 100 ? 7.484 25.391 14.328 1 60.5 100 PRO B O 1
ATOM 1559 N N . PRO B 1 101 ? 8.242 27.281 15.312 1 50.31 101 PRO B N 1
ATOM 1560 C CA . PRO B 1 101 ? 8.617 26.594 16.547 1 50.31 101 PRO B CA 1
ATOM 1561 C C . PRO B 1 101 ? 7.426 25.969 17.266 1 50.31 101 PRO B C 1
ATOM 1563 O O . PRO B 1 101 ? 6.371 26.594 17.375 1 50.31 101 PRO B O 1
ATOM 1566 N N . GLY B 1 102 ? 7.316 24.578 17.188 1 53.28 102 GLY B N 1
ATOM 1567 C CA . GLY B 1 102 ? 6.266 23.828 17.859 1 53.28 102 GLY B CA 1
ATOM 1568 C C . GLY B 1 102 ? 5.574 22.844 16.938 1 53.28 102 GLY B C 1
ATOM 1569 O O . GLY B 1 102 ? 4.793 22 17.391 1 53.28 102 GLY B O 1
ATOM 1570 N N . LEU B 1 103 ? 5.574 23.359 15.609 1 51.81 103 LEU B N 1
ATOM 1571 C CA . LEU B 1 103 ? 4.961 22.406 14.695 1 51.81 103 LEU B CA 1
ATOM 1572 C C . LEU B 1 103 ? 5.961 21.328 14.281 1 51.81 103 LEU B C 1
ATOM 1574 O O . LEU B 1 103 ? 5.648 20.484 13.445 1 51.81 103 LEU B O 1
ATOM 1578 N N . PHE B 1 104 ? 7.242 21.594 14.711 1 46.34 104 PHE B N 1
ATOM 1579 C CA . PHE B 1 104 ? 7.957 20.328 14.758 1 46.34 104 PHE B CA 1
ATOM 1580 C C . PHE B 1 104 ? 7.641 19.578 16.047 1 46.34 104 PHE B C 1
ATOM 1582 O O . PHE B 1 104 ? 7.383 20.188 17.078 1 46.34 104 PHE B O 1
#

Radius of gyration: 21.7 Å; Cα contacts (8 Å, |Δi|>4): 298; chains: 2; bounding box: 32×70×50 Å

Secondary structure (DSSP, 8-state):
---HHHHHHHHHHHHHHHHHHHHHHHH-EEEEEEGGGTEEEEEETT--EEEEEE-GGG--GGGHHHHHHHHHHHHHHHHHHHHHHHHHHHHHHHHHS---TT--/---HHHHHHHHHHHHHHHHHHHHHHHH-EEEEEEGGGTEEEEEETT--EEEEEE-GGG--GGGHHHHHHHHHHHHHHHHHHHHHHHHHHHHHHHHHS---TT--

Nearest PDB structures (foldseek):
  1ybx-assembly1_A  TM=9.090E-01  e=2.728E-08  Acetivibrio thermocellus
  1pug-assembly2_C  TM=9.031E-01  e=4.195E-07  Escherichia coli
  1pug-assembly1_A  TM=7.982E-01  e=2.085E-07  Escherichia coli
  5yrx-assembly1_A-2  TM=9.055E-01  e=6.054E-06  Mycobacterium tuberculosis H37Rv
  6hiw-assembly1_DM  TM=7.117E-01  e=5.967E-05  Trypanosoma brucei brucei

Sequence (208 aa):
MKNPFEAMKQLKKLQEKMAKIEEELEQTLVEGTAGGGVVKIIMNAKEEIKEVKIDPEVVNKDEVDILEDLIAAALRDALTKAKEKSAEKMGSLADGLPLPPGLFMKNPFEAMKQLKKLQEKMAKIEEELEQTLVEGTAGGGVVKIIMNAKEEIKEVKIDPEVVNKDEVDILEDLIAAALRDALTKAKEKSAEKMGSLADGLPLPPGLF

Solvent-accessible surface area (backbone atoms only — not comparable to full-atom values): 10993 Å² total; per-residue (Å²): 128,78,55,67,67,58,51,52,54,51,50,51,52,51,54,53,51,51,53,50,48,53,52,46,28,63,68,38,71,37,74,6,46,21,84,92,57,42,29,34,31,32,25,18,26,72,69,46,78,74,45,50,44,62,42,47,89,61,41,40,48,91,44,43,69,58,42,28,52,34,51,45,44,7,49,49,41,23,52,51,50,13,51,49,50,35,48,52,56,53,48,57,53,56,74,69,50,86,62,56,94,71,78,103,129,78,54,68,66,60,53,52,54,52,50,52,51,50,54,54,51,52,53,51,46,53,52,45,28,64,68,37,72,38,76,6,48,19,82,93,57,41,29,34,32,31,25,18,27,72,70,46,80,73,45,49,45,65,43,46,89,59,42,39,48,91,44,42,68,57,42,28,51,34,50,46,44,7,49,50,42,22,50,53,50,13,51,50,50,34,48,53,55,52,46,57,52,56,75,68,51,87,63,55,94,72,78,104